Protein AF-A0A7C2IMV5-F1 (afdb_monomer_lite)

Radius of gyration: 22.06 Å; chains: 1; bounding box: 56×44×56 Å

Secondary structure (DSSP, 8-state):
--SGGG--S--------TTTTS-HHHHHHHHHHHHHHHHH--SHHHHHHHHHHHHHHHHHHT--HHHHHHHHHHSHHHHHHHHHHHHHH--S-EEEEETTEEEEHHHHHHHHHHHHHHHHHHHHHHHHHHHS-HHHHHHHHHHHHGGGGGGT--HHHHHHHHHHHHHHHHHHHHHHHHHHHHHHHTT----

Structure (mmCIF, N/CA/C/O backbone):
data_AF-A0A7C2IMV5-F1
#
_entry.id   AF-A0A7C2IMV5-F1
#
loop_
_atom_site.group_PDB
_atom_site.id
_atom_site.type_symbol
_atom_site.label_atom_id
_atom_site.label_alt_id
_atom_site.label_comp_id
_atom_site.label_asym_id
_atom_site.label_entity_id
_atom_site.label_seq_id
_atom_site.pdbx_PDB_ins_code
_atom_site.Cartn_x
_atom_site.Cartn_y
_atom_site.Cartn_z
_atom_site.occupancy
_atom_site.B_iso_or_equiv
_atom_site.auth_seq_id
_atom_site.auth_comp_id
_atom_site.auth_asym_id
_atom_site.auth_atom_id
_atom_site.pdbx_PDB_model_num
ATOM 1 N N . MET A 1 1 ? 24.012 -16.978 -9.183 1.00 42.34 1 MET A N 1
ATOM 2 C CA . MET A 1 1 ? 23.576 -16.385 -10.481 1.00 42.34 1 MET A CA 1
ATOM 3 C C . MET A 1 1 ? 22.081 -16.551 -10.871 1.00 42.34 1 MET A C 1
ATOM 5 O O . MET A 1 1 ? 21.744 -16.349 -12.030 1.00 42.34 1 MET A O 1
ATOM 9 N N . LYS A 1 2 ? 21.120 -16.818 -9.961 1.00 33.41 2 LYS A N 1
ATOM 10 C CA . LYS A 1 2 ? 19.677 -16.982 -10.320 1.00 33.41 2 LYS A CA 1
ATOM 11 C C . LYS A 1 2 ? 18.796 -15.726 -10.120 1.00 33.41 2 LYS A C 1
ATOM 13 O O . LYS A 1 2 ? 17.573 -15.824 -10.208 1.00 33.41 2 LYS A O 1
ATOM 18 N N . SER A 1 3 ? 19.397 -14.567 -9.820 1.00 37.12 3 SER A N 1
ATOM 19 C CA . SER A 1 3 ? 18.683 -13.399 -9.262 1.00 37.12 3 SER A CA 1
ATOM 20 C C . SER A 1 3 ? 18.549 -12.190 -10.205 1.00 37.12 3 SER A C 1
ATOM 22 O O . SER A 1 3 ? 17.543 -11.489 -10.154 1.00 37.12 3 SER A O 1
ATOM 24 N N . LEU A 1 4 ? 19.482 -11.956 -11.135 1.00 41.72 4 LEU A N 1
ATOM 25 C CA . LEU A 1 4 ? 19.487 -10.701 -11.912 1.00 41.72 4 LEU A CA 1
ATOM 26 C C . LEU A 1 4 ? 18.493 -10.671 -13.086 1.00 41.72 4 LEU A C 1
ATOM 28 O O . LEU A 1 4 ? 18.136 -9.596 -13.553 1.00 41.72 4 LEU A O 1
ATOM 32 N N . ASN A 1 5 ? 17.962 -11.827 -13.504 1.00 39.75 5 ASN A N 1
ATOM 33 C CA . ASN A 1 5 ? 16.886 -11.899 -14.504 1.00 39.75 5 ASN A CA 1
ATOM 34 C C . ASN A 1 5 ? 15.478 -11.723 -13.891 1.00 39.75 5 ASN A C 1
ATOM 36 O O . ASN A 1 5 ? 14.473 -11.886 -14.576 1.00 39.75 5 ASN A O 1
ATOM 40 N N . ARG A 1 6 ? 15.391 -11.428 -12.582 1.00 39.03 6 ARG A N 1
ATOM 41 C CA . ARG A 1 6 ? 14.138 -11.153 -11.855 1.00 39.03 6 ARG A CA 1
ATOM 42 C C . ARG A 1 6 ? 13.940 -9.678 -11.532 1.00 39.03 6 ARG A C 1
ATOM 44 O O . ARG A 1 6 ? 13.065 -9.352 -10.731 1.00 39.03 6 ARG A O 1
ATOM 51 N N . ILE A 1 7 ? 14.675 -8.775 -12.175 1.00 42.78 7 ILE A N 1
ATOM 52 C CA . ILE A 1 7 ? 14.272 -7.369 -12.199 1.00 42.78 7 ILE A CA 1
ATOM 53 C C . ILE A 1 7 ? 13.117 -7.243 -13.203 1.00 42.78 7 ILE A C 1
ATOM 55 O O . ILE A 1 7 ? 13.229 -6.645 -14.267 1.00 42.78 7 ILE A O 1
ATOM 59 N N . SER A 1 8 ? 11.982 -7.858 -12.861 1.00 42.75 8 SER A N 1
ATOM 60 C CA . SER A 1 8 ? 10.683 -7.524 -13.433 1.00 42.75 8 SER A CA 1
ATOM 61 C C . SER A 1 8 ? 10.309 -6.168 -12.841 1.00 42.75 8 SER A C 1
ATOM 63 O O . SER A 1 8 ? 9.514 -6.083 -11.906 1.00 42.75 8 SER A O 1
ATOM 65 N N . LEU A 1 9 ? 10.981 -5.113 -13.308 1.00 40.62 9 LEU A N 1
ATOM 66 C CA . LEU A 1 9 ? 10.608 -3.733 -13.026 1.00 40.62 9 LEU A CA 1
ATOM 67 C C . LEU A 1 9 ? 9.142 -3.570 -13.431 1.00 40.62 9 LEU A C 1
ATOM 69 O O . LEU A 1 9 ? 8.811 -3.618 -14.611 1.00 40.62 9 LEU A O 1
ATOM 73 N N . GLY A 1 10 ? 8.274 -3.449 -12.428 1.00 48.72 10 GLY A N 1
ATOM 74 C CA . GLY A 1 10 ? 6.828 -3.445 -12.605 1.00 48.72 10 GLY A CA 1
ATOM 75 C C . GLY A 1 10 ? 6.248 -4.854 -12.721 1.00 48.72 10 GLY A C 1
ATOM 76 O O . GLY A 1 10 ? 5.948 -5.321 -13.815 1.00 48.72 10 GLY A O 1
ATOM 77 N N . GLN A 1 11 ? 5.986 -5.512 -11.587 1.00 52.03 11 GLN A N 1
ATOM 78 C CA . GLN A 1 11 ? 4.989 -6.590 -11.540 1.00 52.03 11 GLN A CA 1
ATOM 79 C C . GLN A 1 11 ? 3.579 -5.987 -11.614 1.00 52.03 11 GLN A C 1
ATOM 81 O O . GLN A 1 11 ? 2.774 -6.115 -10.697 1.00 52.03 11 GLN A O 1
ATOM 86 N N . HIS A 1 12 ? 3.292 -5.293 -12.713 1.00 54.50 12 HIS A N 1
ATOM 87 C CA . HIS A 1 12 ? 1.918 -5.061 -13.111 1.00 54.50 12 HIS A CA 1
ATOM 88 C C . HIS A 1 12 ? 1.403 -6.396 -13.636 1.00 54.50 12 HIS A C 1
ATOM 90 O O . HIS A 1 12 ? 1.966 -6.931 -14.590 1.00 54.50 12 HIS A O 1
ATOM 96 N N . TYR A 1 13 ? 0.393 -6.965 -12.984 1.00 56.44 13 TYR A N 1
ATOM 97 C CA . TYR A 1 13 ? -0.229 -8.195 -13.460 1.00 56.44 13 TYR A CA 1
ATOM 98 C C . TYR A 1 13 ? -1.298 -7.780 -14.481 1.00 56.44 13 TYR A C 1
ATOM 100 O O . TYR A 1 13 ? -2.305 -7.197 -14.077 1.00 56.44 13 TYR A O 1
ATOM 108 N N . PRO A 1 14 ? -1.106 -8.002 -15.797 1.00 56.03 14 PRO A N 1
ATOM 109 C CA . PRO A 1 14 ? -2.036 -7.506 -16.803 1.00 56.03 14 PRO A CA 1
ATOM 110 C C . PRO A 1 14 ? -3.259 -8.429 -16.856 1.00 56.03 14 PRO A C 1
ATOM 112 O O . PRO A 1 14 ? -3.407 -9.259 -17.750 1.00 56.03 14 PRO A O 1
ATOM 115 N N . VAL A 1 15 ? -4.134 -8.320 -15.859 1.00 60.94 15 VAL A N 1
ATOM 116 C CA . VAL A 1 15 ? -5.430 -9.002 -15.829 1.00 60.94 15 VAL A CA 1
ATOM 117 C C . VAL A 1 15 ? -6.505 -7.982 -16.158 1.00 60.94 15 VAL A C 1
ATOM 119 O O . VAL A 1 15 ? -6.629 -6.944 -15.512 1.00 60.94 15 VAL A O 1
ATOM 122 N N . ALA A 1 16 ? -7.326 -8.286 -17.161 1.00 59.00 16 ALA A N 1
ATOM 123 C CA . ALA A 1 16 ? -8.485 -7.471 -17.489 1.00 59.00 16 ALA A CA 1
ATOM 124 C C . ALA A 1 16 ? -9.538 -7.595 -16.370 1.00 59.00 16 ALA A C 1
ATOM 126 O O . ALA A 1 16 ? -10.357 -8.517 -16.356 1.00 59.00 16 ALA A O 1
ATOM 127 N N . SER A 1 17 ? -9.517 -6.670 -15.409 1.00 69.94 17 SER A N 1
ATOM 128 C CA . SER A 1 17 ? -10.578 -6.510 -14.412 1.00 69.94 17 SER A CA 1
ATOM 129 C C . SER A 1 17 ? -11.068 -5.059 -14.349 1.00 69.94 17 SER A C 1
ATOM 131 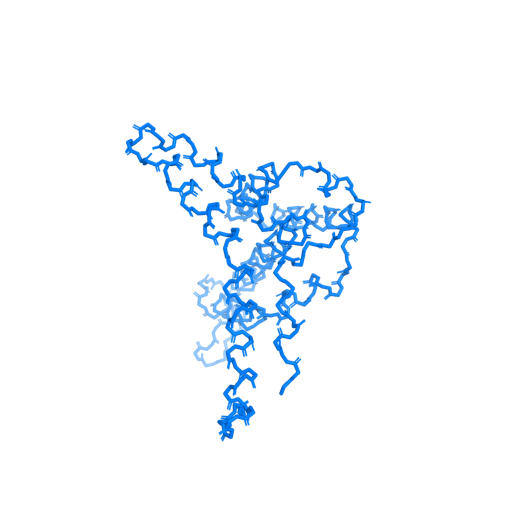O O . SER A 1 17 ? -10.326 -4.147 -14.730 1.00 69.94 17 SER A O 1
ATOM 133 N N . PRO A 1 18 ? -12.302 -4.810 -13.868 1.00 67.19 18 PRO A N 1
ATOM 134 C CA . PRO A 1 18 ? -12.834 -3.454 -13.720 1.00 67.19 18 PRO A CA 1
ATOM 135 C C . PRO A 1 18 ? -11.923 -2.570 -12.864 1.00 67.19 18 PRO A C 1
ATOM 137 O O . PRO A 1 18 ? -11.761 -1.387 -13.147 1.00 67.19 18 PRO A O 1
ATOM 140 N N . VAL A 1 19 ? -11.268 -3.174 -11.866 1.00 74.25 19 VAL A N 1
ATOM 141 C CA . VAL A 1 19 ? -10.316 -2.488 -10.993 1.00 74.25 19 VAL A CA 1
ATOM 142 C C . VAL A 1 19 ? -9.055 -2.101 -11.759 1.00 74.25 19 VAL A C 1
ATOM 144 O O . VAL A 1 19 ? -8.584 -0.985 -11.600 1.00 74.25 19 VAL A O 1
ATOM 147 N N . HIS A 1 20 ? -8.531 -2.946 -12.650 1.00 74.69 20 HIS A N 1
ATOM 148 C CA . HIS A 1 20 ? -7.346 -2.592 -13.443 1.00 74.69 20 HIS A CA 1
ATOM 149 C C . HIS A 1 20 ? -7.603 -1.414 -14.391 1.00 74.69 20 HIS A C 1
ATOM 151 O O . HIS A 1 20 ? -6.703 -0.601 -14.576 1.00 74.69 20 HIS A O 1
ATOM 157 N N . ARG A 1 21 ? -8.833 -1.262 -14.905 1.00 73.12 21 ARG A N 1
ATOM 158 C CA . ARG A 1 21 ? -9.223 -0.182 -15.835 1.00 73.12 21 ARG A CA 1
ATOM 159 C C . ARG A 1 21 ? -9.390 1.197 -15.186 1.00 73.12 21 ARG A C 1
ATOM 161 O O . ARG A 1 21 ? -9.505 2.179 -15.911 1.00 73.12 21 ARG A O 1
ATOM 168 N N . LEU A 1 22 ? -9.442 1.278 -13.856 1.00 78.50 22 LEU A N 1
ATOM 169 C CA . LEU A 1 22 ? -9.531 2.553 -13.140 1.00 78.50 22 LEU A CA 1
ATOM 170 C C . LEU A 1 22 ? -8.201 3.314 -13.188 1.00 78.50 22 LEU A C 1
ATOM 172 O O . LEU A 1 22 ? -7.133 2.713 -13.033 1.00 78.50 22 LEU A O 1
ATOM 176 N N . ASP A 1 23 ? -8.282 4.642 -13.302 1.00 85.56 23 ASP A N 1
ATOM 177 C CA . ASP A 1 23 ? -7.125 5.530 -13.198 1.00 85.56 23 ASP A CA 1
ATOM 178 C C . ASP A 1 23 ? -6.380 5.325 -11.873 1.00 85.56 23 ASP A C 1
ATOM 180 O O . ASP A 1 23 ? -6.977 5.292 -10.790 1.00 85.56 23 ASP A O 1
ATOM 184 N N . ALA A 1 24 ? -5.047 5.266 -11.941 1.00 86.19 24 ALA A N 1
ATOM 185 C CA . ALA A 1 24 ? -4.191 5.093 -10.766 1.00 86.19 24 ALA A CA 1
ATOM 186 C C . ALA A 1 24 ? -4.417 6.187 -9.702 1.00 86.19 24 ALA A C 1
ATOM 188 O O . ALA A 1 24 ? -4.336 5.911 -8.508 1.00 86.19 24 ALA A O 1
ATOM 189 N N . ARG A 1 25 ? -4.799 7.405 -10.113 1.00 89.50 25 ARG A N 1
ATOM 190 C CA . ARG A 1 25 ? -5.146 8.518 -9.208 1.00 89.50 25 ARG A CA 1
ATOM 191 C C . ARG A 1 25 ? -6.303 8.164 -8.280 1.00 89.50 25 ARG A C 1
ATOM 193 O O . ARG A 1 25 ? -6.201 8.356 -7.072 1.00 89.50 25 ARG A O 1
ATOM 200 N N . VAL A 1 26 ? -7.380 7.611 -8.842 1.00 89.88 26 VAL A N 1
ATOM 201 C CA . VAL A 1 26 ? -8.572 7.219 -8.079 1.00 89.88 26 VAL A CA 1
ATOM 202 C C . VAL A 1 26 ? -8.223 6.087 -7.121 1.00 89.88 26 VAL A C 1
ATOM 204 O O . VAL A 1 26 ? -8.622 6.134 -5.962 1.00 89.88 26 VAL A O 1
ATOM 207 N N . LYS A 1 27 ? -7.416 5.113 -7.561 1.00 90.81 27 LYS A N 1
ATOM 208 C CA . LYS A 1 27 ? -6.953 4.014 -6.701 1.00 90.81 27 LYS A CA 1
ATOM 209 C C . LYS A 1 27 ? -6.124 4.515 -5.518 1.00 90.81 27 LYS A C 1
ATOM 211 O O . LYS A 1 27 ? -6.363 4.066 -4.402 1.00 90.81 27 LYS A O 1
ATOM 216 N N . ILE A 1 28 ? -5.190 5.447 -5.741 1.00 91.75 28 ILE A N 1
ATOM 217 C CA . ILE A 1 28 ? -4.368 6.033 -4.668 1.00 91.75 28 ILE A CA 1
ATOM 218 C C . ILE A 1 28 ? -5.249 6.783 -3.670 1.00 91.75 28 ILE A C 1
ATOM 220 O O . ILE A 1 28 ? -5.145 6.534 -2.471 1.00 91.75 28 ILE A O 1
ATOM 224 N N . ILE A 1 29 ? -6.137 7.662 -4.151 1.00 93.19 29 ILE A N 1
ATOM 225 C CA . ILE A 1 29 ? -7.044 8.420 -3.278 1.00 93.19 29 ILE A CA 1
ATOM 226 C C . ILE A 1 29 ? -7.942 7.461 -2.490 1.00 93.19 29 ILE A C 1
ATOM 228 O O . ILE A 1 29 ? -8.067 7.609 -1.279 1.00 93.19 29 ILE A O 1
ATOM 232 N N . ALA A 1 30 ? -8.534 6.461 -3.147 1.00 92.19 30 ALA A N 1
ATOM 233 C CA . ALA A 1 30 ? -9.415 5.493 -2.501 1.00 92.19 30 ALA A CA 1
ATOM 234 C C . ALA A 1 30 ? -8.673 4.643 -1.461 1.00 92.19 30 ALA A C 1
ATOM 236 O O . ALA A 1 30 ? -9.183 4.445 -0.360 1.00 92.19 30 ALA A O 1
ATOM 237 N N . ALA A 1 31 ? -7.460 4.176 -1.772 1.00 92.50 31 ALA A N 1
ATOM 238 C CA . ALA A 1 31 ? -6.632 3.433 -0.828 1.00 92.50 31 ALA A CA 1
ATOM 239 C C . ALA A 1 31 ? -6.275 4.297 0.389 1.00 92.50 31 ALA A C 1
ATOM 241 O O . ALA A 1 31 ? -6.455 3.855 1.522 1.00 92.50 31 ALA A O 1
ATOM 242 N N . LEU A 1 32 ? -5.842 5.542 0.169 1.00 93.69 32 LEU A N 1
ATOM 243 C CA . LEU A 1 32 ? -5.510 6.473 1.247 1.00 93.69 32 LEU A CA 1
ATOM 244 C C . LEU A 1 32 ? -6.737 6.803 2.107 1.00 93.69 32 LEU A C 1
ATOM 246 O O . LEU A 1 32 ? -6.648 6.778 3.332 1.00 93.69 32 LEU A O 1
ATOM 250 N N . ALA A 1 33 ? -7.888 7.050 1.479 1.00 94.25 33 ALA A N 1
ATOM 251 C CA . ALA A 1 33 ? -9.147 7.312 2.168 1.00 94.25 33 ALA A CA 1
ATOM 252 C C . ALA A 1 33 ? -9.605 6.103 2.994 1.00 94.25 33 ALA A C 1
ATOM 254 O O . ALA A 1 33 ? -10.024 6.274 4.135 1.00 94.25 33 ALA A O 1
ATOM 255 N N . MET A 1 34 ? -9.479 4.881 2.466 1.00 93.38 34 MET A N 1
ATOM 256 C CA . MET A 1 34 ? -9.813 3.666 3.212 1.00 93.38 34 MET A CA 1
ATOM 257 C C . MET A 1 34 ? -8.875 3.423 4.387 1.00 93.38 34 MET A C 1
ATOM 259 O O . MET A 1 34 ? -9.344 3.045 5.458 1.00 93.38 34 MET A O 1
ATOM 263 N N . ILE A 1 35 ? -7.572 3.661 4.217 1.00 93.31 35 ILE A N 1
ATOM 264 C CA . ILE A 1 35 ? -6.610 3.585 5.320 1.00 93.31 35 ILE A CA 1
ATOM 265 C C . ILE A 1 35 ? -6.989 4.618 6.385 1.00 93.31 35 ILE A C 1
ATOM 267 O O . ILE A 1 35 ? -7.202 4.249 7.538 1.00 93.31 35 ILE A O 1
ATOM 271 N N . ALA A 1 36 ? -7.167 5.885 6.005 1.00 94.12 36 ALA A N 1
ATOM 272 C CA . ALA A 1 36 ? -7.568 6.942 6.929 1.00 94.12 36 ALA A CA 1
ATOM 273 C C . ALA A 1 36 ? -8.881 6.603 7.659 1.00 94.12 36 ALA A C 1
ATOM 275 O O . ALA A 1 36 ? -8.955 6.741 8.878 1.00 94.12 36 ALA A O 1
ATOM 276 N N . ALA A 1 37 ? -9.882 6.077 6.948 1.00 93.06 37 ALA A N 1
ATOM 277 C CA . ALA A 1 37 ? -11.147 5.643 7.532 1.00 93.06 37 ALA A CA 1
ATOM 278 C C . ALA A 1 37 ? -10.972 4.475 8.518 1.00 93.06 37 ALA A C 1
ATOM 280 O O . ALA A 1 37 ? -11.596 4.480 9.576 1.00 93.06 37 ALA A O 1
ATOM 281 N N . ALA A 1 38 ? -10.098 3.505 8.228 1.00 91.19 38 ALA A N 1
ATOM 282 C CA . ALA A 1 38 ? -9.812 2.391 9.137 1.00 91.19 38 ALA A CA 1
ATOM 283 C C . ALA A 1 38 ? -9.195 2.864 10.458 1.00 91.19 38 ALA A C 1
ATOM 285 O O . ALA A 1 38 ? -9.531 2.333 11.519 1.00 91.19 38 ALA A O 1
ATOM 286 N N . PHE A 1 39 ? -8.304 3.856 10.397 1.00 89.31 39 PHE A N 1
ATOM 287 C CA . PHE A 1 39 ? -7.675 4.440 11.582 1.00 89.31 39 PHE A CA 1
ATOM 288 C C . PHE A 1 39 ? -8.607 5.403 12.331 1.00 89.31 39 PHE A C 1
ATOM 290 O O . PHE A 1 39 ? -8.575 5.430 13.558 1.00 89.31 39 PHE A O 1
ATOM 297 N N . ALA A 1 40 ? -9.473 6.134 11.624 1.00 90.06 40 ALA A N 1
ATOM 298 C CA . ALA A 1 40 ? -10.462 7.030 12.227 1.00 90.06 40 ALA A CA 1
ATOM 299 C C . ALA A 1 40 ? -11.661 6.284 12.842 1.00 90.06 40 ALA A C 1
ATOM 301 O O . ALA A 1 40 ? -12.306 6.791 13.760 1.00 90.06 40 ALA A O 1
ATOM 302 N N . ALA A 1 41 ? -11.978 5.080 12.357 1.00 86.62 41 ALA A N 1
ATOM 303 C CA . ALA A 1 41 ? -13.078 4.279 12.874 1.00 86.62 41 ALA A CA 1
ATOM 304 C C . ALA A 1 41 ? -12.800 3.840 14.320 1.00 86.62 41 ALA A C 1
ATOM 306 O O . ALA A 1 41 ? -12.048 2.898 14.564 1.00 86.62 41 ALA A O 1
ATOM 307 N N . GLY A 1 42 ? -13.450 4.495 15.287 1.00 77.88 42 GLY A N 1
ATOM 308 C CA . GLY A 1 42 ? -13.348 4.143 16.710 1.00 77.88 42 GLY A CA 1
ATOM 309 C C . GLY A 1 42 ? -14.087 2.855 17.096 1.00 77.88 42 GLY A C 1
ATOM 310 O O . GLY A 1 42 ? -13.823 2.289 18.150 1.00 77.88 42 GLY A O 1
ATOM 311 N N . ARG A 1 43 ? -15.005 2.366 16.250 1.00 85.31 43 ARG A N 1
ATOM 312 C CA . ARG A 1 43 ? -15.782 1.140 16.493 1.00 85.31 43 ARG A CA 1
ATOM 313 C C . ARG A 1 43 ? -15.225 -0.046 15.714 1.00 85.31 43 ARG A C 1
ATOM 315 O O . ARG A 1 43 ? -15.011 0.058 14.507 1.00 85.31 43 ARG A O 1
ATOM 322 N N . ALA A 1 44 ? -15.145 -1.200 16.380 1.00 85.50 44 ALA A N 1
ATOM 323 C CA . ALA A 1 44 ? -14.727 -2.467 15.778 1.00 85.50 44 ALA A CA 1
ATOM 324 C C . ALA A 1 44 ? -15.526 -2.828 14.515 1.00 85.50 44 ALA A C 1
ATOM 326 O O . ALA A 1 44 ? -14.948 -3.196 13.495 1.00 85.50 44 ALA A O 1
ATOM 327 N N . ALA A 1 45 ? -16.847 -2.627 14.551 1.00 89.00 45 ALA A N 1
ATOM 328 C CA . ALA A 1 45 ? -17.726 -2.886 13.413 1.00 89.00 45 ALA A CA 1
ATOM 329 C C . ALA A 1 45 ? -17.333 -2.086 12.157 1.00 89.00 45 ALA A C 1
ATOM 331 O O . ALA A 1 45 ? -17.369 -2.624 11.055 1.00 89.00 45 ALA A O 1
ATOM 332 N N . GLY A 1 46 ? -16.905 -0.826 12.313 1.00 89.69 46 GLY A N 1
ATOM 333 C CA . GLY A 1 46 ? -16.497 0.012 11.182 1.00 89.69 46 GLY A CA 1
ATOM 334 C C . GLY A 1 46 ? -15.251 -0.527 10.481 1.00 89.69 46 GLY A C 1
ATOM 335 O O . GLY A 1 46 ? -15.207 -0.587 9.255 1.00 89.69 46 GLY A O 1
ATOM 336 N N . VAL A 1 47 ? -14.269 -0.996 11.256 1.00 89.00 47 VAL A N 1
ATOM 337 C CA . VAL A 1 47 ? -13.042 -1.599 10.713 1.00 89.00 47 VAL A CA 1
ATOM 338 C C . VAL A 1 47 ? -13.355 -2.907 9.983 1.00 89.00 47 VAL A C 1
ATOM 340 O O . VAL A 1 47 ? -12.844 -3.130 8.889 1.00 89.00 47 VAL A O 1
ATOM 343 N N . VAL A 1 48 ? -14.231 -3.748 10.541 1.00 89.94 48 VAL A N 1
ATOM 344 C CA . VAL A 1 48 ? -14.635 -5.013 9.903 1.00 89.94 48 VAL A CA 1
ATOM 345 C C . VAL A 1 48 ? -15.364 -4.765 8.580 1.00 89.94 48 VAL A C 1
ATOM 347 O O . VAL A 1 48 ? -15.058 -5.425 7.590 1.00 89.94 48 VAL A O 1
ATOM 350 N N . ILE A 1 49 ? -16.273 -3.786 8.522 1.00 92.19 49 ILE A N 1
ATOM 351 C CA . ILE A 1 49 ? -16.976 -3.420 7.280 1.00 92.19 49 ILE A CA 1
ATOM 352 C C . ILE A 1 49 ? -15.981 -2.953 6.208 1.00 92.19 49 ILE A C 1
ATOM 354 O O . ILE A 1 49 ? -16.055 -3.407 5.066 1.00 92.19 49 ILE A O 1
ATOM 358 N N . LEU A 1 50 ? -15.023 -2.093 6.570 1.00 92.00 50 LEU A N 1
ATOM 359 C CA . LEU A 1 50 ? -13.979 -1.634 5.646 1.00 92.00 50 LEU A CA 1
ATOM 360 C C . LEU A 1 50 ? -13.094 -2.786 5.159 1.00 92.00 50 LEU A C 1
ATOM 362 O O . LEU A 1 50 ? -12.752 -2.845 3.978 1.00 92.00 50 LEU A O 1
ATOM 366 N N . PHE A 1 51 ? -12.766 -3.727 6.042 1.00 90.56 51 PHE A N 1
ATOM 367 C CA . PHE A 1 51 ? -11.978 -4.900 5.685 1.00 90.56 51 PHE A CA 1
ATOM 368 C C . PHE A 1 51 ? -12.717 -5.813 4.696 1.00 90.56 51 PHE A C 1
ATOM 370 O O . PHE A 1 51 ? -12.139 -6.245 3.699 1.00 90.56 51 PHE A O 1
ATOM 377 N N . LEU A 1 52 ? -14.011 -6.061 4.922 1.00 91.75 52 LEU A N 1
ATOM 378 C CA . LEU A 1 52 ? -14.853 -6.821 3.992 1.00 91.75 52 LEU A CA 1
ATOM 379 C C . LEU A 1 52 ? -14.978 -6.117 2.639 1.00 91.75 52 LEU A C 1
ATOM 381 O O . LEU A 1 52 ? -14.901 -6.768 1.596 1.00 91.75 52 LEU A O 1
ATOM 385 N N . PHE A 1 53 ? -15.110 -4.791 2.642 1.00 91.62 53 PHE A N 1
ATOM 386 C CA . PHE A 1 53 ? -15.120 -4.004 1.415 1.00 91.62 53 PHE A CA 1
ATOM 387 C C . PHE A 1 53 ? -13.788 -4.120 0.656 1.00 91.62 53 PHE A C 1
ATOM 389 O O . PHE A 1 53 ? -13.793 -4.362 -0.550 1.00 91.62 53 PHE A O 1
ATOM 396 N N . ALA A 1 54 ? -12.645 -4.047 1.346 1.00 89.62 54 ALA A N 1
ATOM 397 C CA . ALA A 1 54 ? -11.336 -4.268 0.730 1.00 89.62 54 ALA A CA 1
ATOM 398 C C . ALA A 1 54 ? -11.225 -5.672 0.108 1.00 89.62 54 ALA A C 1
ATOM 400 O O . ALA A 1 54 ? -10.745 -5.813 -1.017 1.00 89.62 54 ALA A O 1
ATOM 401 N N . LEU A 1 55 ? -11.730 -6.705 0.791 1.00 89.31 55 LEU A N 1
ATOM 402 C CA . LEU A 1 55 ? -11.751 -8.072 0.268 1.00 89.31 55 LEU A CA 1
ATOM 403 C C . LEU A 1 55 ? -12.639 -8.204 -0.980 1.00 89.31 55 LEU A C 1
ATOM 405 O O . LEU A 1 55 ? -12.245 -8.858 -1.948 1.00 89.31 55 LEU A O 1
ATOM 409 N N . ALA A 1 56 ? -13.794 -7.532 -1.002 1.00 89.19 56 ALA A N 1
ATOM 410 C CA . ALA A 1 56 ? -14.653 -7.469 -2.182 1.00 89.19 56 ALA A CA 1
ATOM 411 C C . ALA A 1 56 ? -13.932 -6.804 -3.367 1.00 89.19 56 ALA A C 1
ATOM 413 O O . ALA A 1 56 ? -13.978 -7.322 -4.482 1.00 89.19 56 ALA A O 1
ATOM 414 N N . VAL A 1 57 ? -13.195 -5.711 -3.135 1.00 87.44 57 VAL A N 1
ATOM 415 C CA . VAL A 1 57 ? -12.391 -5.051 -4.180 1.00 87.44 57 VAL A CA 1
ATOM 416 C C . VAL A 1 57 ? -11.309 -5.985 -4.729 1.00 87.44 57 VAL A C 1
ATOM 418 O O . VAL A 1 57 ? -11.121 -6.036 -5.941 1.00 87.44 57 VAL A O 1
ATOM 421 N N . ILE A 1 58 ? -10.633 -6.764 -3.880 1.00 86.25 58 ILE A N 1
ATOM 422 C CA . ILE A 1 58 ? -9.634 -7.761 -4.313 1.00 86.25 58 ILE A CA 1
ATOM 423 C C . ILE A 1 58 ? -10.279 -8.845 -5.178 1.00 86.25 58 ILE A C 1
ATOM 425 O O . ILE A 1 58 ? -9.725 -9.222 -6.215 1.00 86.25 58 ILE A O 1
ATOM 429 N N . TYR A 1 59 ? -11.461 -9.318 -4.779 1.00 85.12 59 TYR A N 1
ATOM 430 C CA . TYR A 1 59 ? -12.221 -10.300 -5.545 1.00 85.12 59 TYR A CA 1
ATOM 431 C C . TYR A 1 59 ? -12.620 -9.745 -6.921 1.00 85.12 59 TYR A C 1
ATOM 433 O O . TYR A 1 59 ? -12.361 -10.380 -7.944 1.00 85.12 59 TYR A O 1
ATOM 441 N N . LEU A 1 60 ? -13.144 -8.514 -6.973 1.00 84.94 60 LEU A N 1
ATOM 442 C CA . LEU A 1 60 ? -13.444 -7.809 -8.226 1.00 84.94 60 LEU A CA 1
ATOM 443 C C . LEU A 1 60 ? -12.183 -7.552 -9.063 1.00 84.94 60 LEU A C 1
ATOM 445 O O . LEU A 1 60 ? -12.244 -7.561 -10.295 1.00 84.94 60 LEU A O 1
ATOM 449 N N . ALA A 1 61 ? -11.038 -7.340 -8.413 1.00 82.19 61 ALA A N 1
ATOM 450 C CA . ALA A 1 61 ? -9.761 -7.153 -9.080 1.00 82.19 61 ALA A CA 1
ATOM 451 C C . ALA A 1 61 ? -9.244 -8.441 -9.742 1.00 82.19 61 ALA A C 1
ATOM 453 O O . ALA A 1 61 ? -8.374 -8.335 -10.606 1.00 82.19 61 ALA A O 1
ATOM 454 N N . LYS A 1 62 ? -9.810 -9.611 -9.400 1.00 81.81 62 LYS A N 1
ATOM 455 C CA . LYS A 1 62 ? -9.380 -10.949 -9.843 1.00 81.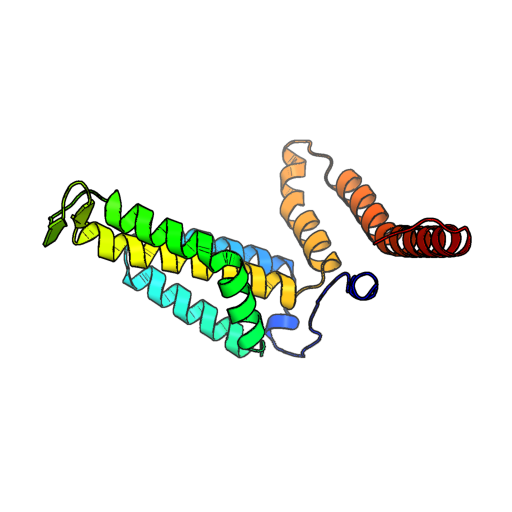81 62 LYS A CA 1
ATOM 456 C C . LYS A 1 62 ? -7.908 -11.230 -9.524 1.00 81.81 62 LYS A C 1
ATOM 458 O O . LYS A 1 62 ? -7.196 -11.841 -10.318 1.00 81.81 62 LYS A O 1
ATOM 463 N N . LEU A 1 63 ? -7.448 -10.760 -8.365 1.00 79.38 63 LEU A N 1
ATOM 464 C CA . LEU A 1 63 ? -6.077 -10.993 -7.921 1.00 79.38 63 LEU A CA 1
ATOM 465 C C . LEU A 1 63 ? -5.921 -12.411 -7.355 1.00 79.38 63 LEU A C 1
ATOM 467 O O . LEU A 1 63 ? -6.798 -12.878 -6.623 1.00 79.38 63 LEU A O 1
ATOM 471 N N . PRO A 1 64 ? -4.804 -13.099 -7.643 1.00 80.56 64 PRO A N 1
ATOM 472 C CA . PRO A 1 64 ? -4.545 -14.414 -7.080 1.00 80.56 64 PRO A CA 1
ATOM 473 C C . PRO A 1 64 ? -4.359 -14.303 -5.555 1.00 80.56 64 PRO A C 1
ATOM 475 O O . PRO A 1 64 ? -3.467 -13.580 -5.095 1.00 80.56 64 PRO A O 1
ATOM 478 N N . PRO A 1 65 ? -5.141 -15.042 -4.746 1.00 79.31 65 PRO A N 1
ATOM 479 C CA . PRO A 1 65 ? -5.126 -14.899 -3.290 1.00 79.31 65 PRO A CA 1
ATOM 480 C C . PRO A 1 65 ? -3.757 -15.228 -2.688 1.00 79.31 65 PRO A C 1
ATOM 482 O O . PRO A 1 65 ? -3.346 -14.594 -1.723 1.00 79.31 65 PRO A O 1
ATOM 485 N N . LEU A 1 66 ? -2.997 -16.146 -3.297 1.00 82.31 66 LEU A N 1
ATOM 486 C CA . LEU A 1 66 ? -1.640 -16.475 -2.851 1.00 82.31 66 LEU A CA 1
ATOM 487 C C . LEU A 1 66 ? -0.689 -15.270 -2.875 1.00 82.31 66 LEU A C 1
ATOM 489 O O . LEU A 1 66 ? 0.175 -15.169 -2.009 1.00 82.31 66 LEU A O 1
ATOM 493 N N . GLN A 1 67 ? -0.839 -14.354 -3.835 1.00 79.50 67 GLN A N 1
ATOM 494 C CA . GLN A 1 67 ? 0.023 -13.170 -3.912 1.00 79.50 67 GLN A CA 1
ATOM 495 C C . GLN A 1 67 ? -0.355 -12.148 -2.831 1.00 79.50 67 GLN A C 1
ATOM 497 O O . GLN A 1 67 ? 0.529 -11.607 -2.169 1.00 79.50 67 GLN A O 1
ATOM 502 N N . VAL A 1 68 ? -1.652 -11.976 -2.557 1.00 84.19 68 VAL A N 1
ATOM 503 C CA . VAL A 1 68 ? -2.128 -11.142 -1.439 1.00 84.19 68 VAL A CA 1
ATOM 504 C C . VAL A 1 68 ? -1.663 -11.713 -0.093 1.00 84.19 68 VAL A C 1
ATOM 506 O O . VAL A 1 68 ? -1.144 -10.984 0.752 1.00 84.19 68 VAL A O 1
ATOM 509 N N . LEU A 1 69 ? -1.762 -13.033 0.098 1.00 85.19 69 LEU A N 1
ATOM 510 C CA . LEU A 1 69 ? -1.247 -13.700 1.298 1.00 85.19 69 LEU A CA 1
ATOM 511 C C . LEU A 1 69 ? 0.279 -13.607 1.400 1.00 85.19 69 LEU A C 1
ATOM 513 O O . LEU A 1 69 ? 0.805 -13.507 2.506 1.00 85.19 69 LEU A O 1
ATOM 517 N N . SER A 1 70 ? 1.001 -13.597 0.277 1.00 84.75 70 SER A N 1
ATOM 518 C CA . SER A 1 70 ? 2.450 -13.386 0.273 1.00 84.75 70 SER A CA 1
ATOM 519 C C . SER A 1 70 ? 2.829 -12.002 0.803 1.00 84.75 70 SER A C 1
ATOM 521 O O . SER A 1 70 ? 3.848 -11.881 1.481 1.00 84.75 70 SER A O 1
ATOM 523 N N . ALA A 1 71 ? 2.022 -10.969 0.541 1.00 85.62 71 ALA A N 1
ATOM 524 C CA . ALA A 1 71 ? 2.258 -9.634 1.090 1.00 85.62 71 ALA A CA 1
ATOM 525 C C . ALA A 1 71 ? 2.114 -9.627 2.619 1.00 85.62 71 ALA A C 1
ATOM 527 O O . ALA A 1 71 ? 3.004 -9.147 3.319 1.00 85.62 71 ALA A O 1
ATOM 528 N N . LEU A 1 72 ? 1.060 -10.255 3.150 1.00 88.88 72 LEU A N 1
ATOM 529 C CA . LEU A 1 72 ? 0.897 -10.439 4.599 1.00 88.88 72 LEU A CA 1
ATOM 530 C C . LEU A 1 72 ? 2.031 -11.282 5.193 1.00 88.88 72 LEU A C 1
ATOM 532 O O . LEU A 1 72 ? 2.580 -10.935 6.237 1.00 88.88 72 LEU A O 1
ATOM 536 N N . ARG A 1 73 ? 2.439 -12.350 4.497 1.00 90.06 73 ARG A N 1
ATOM 537 C CA . ARG A 1 73 ? 3.580 -13.187 4.883 1.00 90.06 73 ARG A CA 1
ATOM 538 C C . ARG A 1 73 ? 4.893 -12.413 4.871 1.00 90.06 73 ARG A C 1
ATOM 540 O O . ARG A 1 73 ? 5.766 -12.765 5.640 1.00 90.06 73 ARG A O 1
ATOM 547 N N . SER A 1 74 ? 5.072 -11.381 4.050 1.00 86.75 74 SER A N 1
ATOM 548 C CA . SER A 1 74 ? 6.292 -10.561 4.095 1.00 86.75 74 SER A CA 1
ATOM 549 C C . SER A 1 74 ? 6.348 -9.667 5.338 1.00 86.75 74 SER A C 1
ATOM 551 O O . SER A 1 74 ? 7.434 -9.294 5.769 1.00 86.75 74 SER A O 1
ATOM 553 N N . VAL A 1 75 ? 5.191 -9.327 5.914 1.00 92.75 75 VAL A N 1
ATOM 554 C CA . VAL A 1 75 ? 5.043 -8.347 7.005 1.00 92.75 75 VAL A CA 1
ATOM 555 C C . VAL A 1 75 ? 4.566 -9.019 8.309 1.00 92.75 75 VAL A C 1
ATOM 557 O O . VAL A 1 75 ? 4.220 -8.354 9.281 1.00 92.75 75 VAL A O 1
ATOM 560 N N . TRP A 1 76 ? 4.583 -10.355 8.371 1.00 93.38 76 TRP A N 1
ATOM 561 C CA . TRP A 1 76 ? 4.043 -11.131 9.494 1.00 93.38 76 TRP A CA 1
ATOM 562 C C . TRP A 1 76 ? 4.693 -10.804 10.843 1.00 93.38 76 TRP A C 1
ATOM 564 O O . TRP A 1 76 ? 3.995 -10.757 11.850 1.00 93.38 76 TRP A O 1
ATOM 574 N N . ILE A 1 77 ? 6.002 -10.522 10.860 1.00 94.44 77 ILE A N 1
ATOM 575 C CA . ILE A 1 77 ? 6.732 -10.131 12.076 1.00 94.44 77 ILE A CA 1
ATOM 576 C C . ILE A 1 77 ? 6.163 -8.822 12.626 1.00 94.44 77 ILE A C 1
ATOM 578 O O . ILE A 1 77 ? 5.925 -8.706 13.823 1.00 94.44 77 ILE A O 1
ATOM 582 N N . LEU A 1 78 ? 5.891 -7.849 11.754 1.00 93.94 78 LEU A N 1
ATOM 583 C CA . LEU A 1 78 ? 5.330 -6.564 12.158 1.00 93.94 78 LEU A CA 1
ATOM 584 C C . LEU A 1 78 ? 3.892 -6.716 12.678 1.00 93.94 78 LEU A C 1
ATOM 586 O O . LEU A 1 78 ? 3.544 -6.111 13.692 1.00 93.94 78 LEU A O 1
ATOM 590 N N . LEU A 1 79 ? 3.073 -7.548 12.022 1.00 94.00 79 LEU A N 1
ATOM 591 C CA . LEU A 1 79 ? 1.720 -7.874 12.492 1.00 94.00 79 LEU A CA 1
ATOM 592 C C . LEU A 1 79 ? 1.758 -8.537 13.873 1.00 94.00 79 LEU A C 1
ATOM 594 O O . LEU A 1 79 ? 1.004 -8.149 14.761 1.00 94.00 79 LEU A O 1
ATOM 598 N N . LEU A 1 80 ? 2.675 -9.487 14.066 1.00 93.81 80 LEU A N 1
ATOM 599 C CA . LEU A 1 80 ? 2.856 -10.193 15.329 1.00 93.81 80 LEU A CA 1
ATOM 600 C C . LEU A 1 80 ? 3.303 -9.237 16.442 1.00 93.81 80 LEU A C 1
ATOM 602 O O . LEU A 1 80 ? 2.699 -9.222 17.509 1.00 93.81 80 LEU A O 1
ATOM 606 N N . ILE A 1 81 ? 4.309 -8.396 16.184 1.00 93.75 81 ILE A N 1
ATOM 607 C CA . ILE A 1 81 ? 4.784 -7.402 17.155 1.00 93.75 81 ILE A CA 1
ATOM 608 C C . ILE A 1 81 ? 3.662 -6.429 17.519 1.00 93.75 81 ILE A C 1
ATOM 610 O O . ILE A 1 81 ? 3.491 -6.131 18.694 1.00 93.75 81 ILE A O 1
ATOM 614 N N . THR A 1 82 ? 2.865 -5.977 16.549 1.00 92.31 82 THR A N 1
ATOM 615 C CA . THR A 1 82 ? 1.732 -5.072 16.809 1.00 92.31 82 THR A CA 1
ATOM 616 C C . THR A 1 82 ? 0.676 -5.746 17.687 1.00 92.31 82 THR A C 1
ATOM 618 O O . THR A 1 82 ? 0.214 -5.147 18.659 1.00 92.31 82 THR A O 1
ATOM 621 N N . ALA A 1 83 ? 0.334 -7.005 17.395 1.00 91.62 83 ALA A N 1
ATOM 622 C CA . ALA A 1 83 ? -0.615 -7.778 18.189 1.00 91.62 83 ALA A CA 1
ATOM 623 C C . ALA A 1 83 ? -0.123 -7.975 19.631 1.00 91.62 83 ALA A C 1
ATOM 625 O O . ALA A 1 83 ? -0.866 -7.691 20.570 1.00 91.62 83 ALA A O 1
ATOM 626 N N . LEU A 1 84 ? 1.131 -8.413 19.816 1.00 90.38 84 LEU A N 1
ATOM 627 C CA . LEU A 1 84 ? 1.705 -8.617 21.150 1.00 90.38 84 LEU A CA 1
ATOM 628 C C . LEU A 1 84 ? 1.876 -7.302 21.906 1.00 90.38 84 LEU A C 1
ATOM 630 O O . LEU A 1 84 ? 1.559 -7.246 23.091 1.00 90.38 84 LEU A O 1
ATOM 634 N N . ALA A 1 85 ? 2.349 -6.246 21.245 1.00 89.25 85 ALA A N 1
ATOM 635 C CA . ALA A 1 85 ? 2.523 -4.947 21.880 1.00 89.25 85 ALA A CA 1
ATOM 63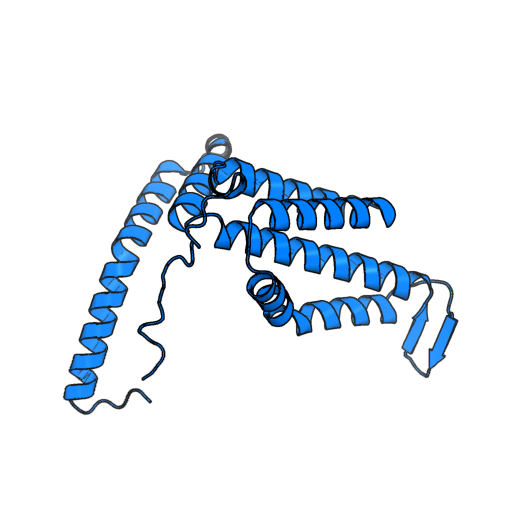6 C C . ALA A 1 85 ? 1.184 -4.445 22.426 1.00 89.25 85 ALA A C 1
ATOM 638 O O . ALA A 1 85 ? 1.082 -4.051 23.584 1.00 89.25 85 ALA A O 1
ATOM 639 N N . GLN A 1 86 ? 0.123 -4.542 21.633 1.00 89.31 86 GLN A N 1
ATOM 640 C CA . GLN A 1 86 ? -1.181 -4.099 22.088 1.00 89.31 86 GLN A CA 1
ATOM 641 C C . GLN A 1 86 ? -1.772 -5.021 23.164 1.00 89.31 86 GLN A C 1
ATOM 643 O O . GLN A 1 86 ? -2.428 -4.525 24.077 1.00 89.31 86 GLN A O 1
ATOM 648 N N . LEU A 1 87 ? -1.513 -6.329 23.103 1.00 86.50 87 LEU A N 1
ATOM 649 C CA . LEU A 1 87 ? -1.960 -7.281 24.120 1.00 86.50 87 LEU A CA 1
ATOM 650 C C . LEU A 1 87 ? -1.312 -7.015 25.489 1.00 86.50 87 LEU A C 1
ATOM 652 O O . LEU A 1 87 ? -1.990 -7.136 26.504 1.00 86.50 87 LEU A O 1
ATOM 656 N N . LEU A 1 88 ? -0.025 -6.647 25.505 1.00 82.81 88 LEU A N 1
ATOM 657 C CA . LEU A 1 88 ? 0.781 -6.487 26.722 1.00 82.81 88 LEU A CA 1
ATOM 658 C C . LEU A 1 88 ? 0.768 -5.066 27.296 1.00 82.81 88 LEU A C 1
ATOM 660 O O . LEU A 1 88 ? 0.848 -4.900 28.510 1.00 82.81 88 LEU A O 1
ATOM 664 N N . PHE A 1 89 ? 0.688 -4.042 26.442 1.00 80.69 89 PHE A N 1
ATOM 665 C CA . PHE A 1 89 ? 0.810 -2.637 26.848 1.00 80.69 89 PHE A CA 1
ATOM 666 C C . PHE A 1 89 ? -0.528 -1.879 26.860 1.00 80.69 89 PHE A C 1
ATOM 668 O O . PHE A 1 89 ? -0.543 -0.680 27.135 1.00 80.69 89 PHE A O 1
ATOM 675 N N . SER A 1 90 ? -1.665 -2.539 26.588 1.00 79.56 90 SER A N 1
ATOM 676 C CA . SER A 1 90 ? -2.978 -1.882 26.690 1.00 79.56 90 SER A CA 1
ATOM 677 C C . SER A 1 90 ? -3.501 -1.850 28.126 1.00 79.56 90 SER A C 1
ATOM 679 O O . SER A 1 90 ? -3.760 -2.915 28.699 1.00 79.56 90 SER A O 1
ATOM 681 N N . PRO A 1 91 ? -3.786 -0.661 28.684 1.00 71.69 91 PRO A N 1
ATOM 682 C CA . PRO A 1 91 ? -4.445 -0.551 29.977 1.00 71.69 91 PRO A CA 1
ATOM 683 C C . PRO A 1 91 ? -5.905 -1.026 29.892 1.00 71.69 91 PRO A C 1
ATOM 685 O O . PRO A 1 91 ? -6.619 -0.747 28.923 1.00 71.69 91 PRO A O 1
ATOM 688 N N . GLY A 1 92 ? -6.377 -1.739 30.916 1.00 71.38 92 GLY A N 1
ATOM 689 C CA . GLY A 1 92 ? -7.786 -2.111 31.053 1.00 71.38 92 GLY A CA 1
ATOM 690 C C . GLY A 1 92 ? -8.042 -3.203 32.081 1.00 71.38 92 GLY A C 1
ATOM 691 O O . GLY A 1 92 ? -7.185 -3.510 32.905 1.00 71.38 92 GLY A O 1
ATOM 692 N N . ARG A 1 93 ? -9.252 -3.779 32.045 1.00 72.00 93 ARG A N 1
ATOM 693 C CA . ARG A 1 93 ? -9.649 -4.845 32.971 1.00 72.00 93 ARG A CA 1
ATOM 694 C C . ARG A 1 93 ? -8.851 -6.111 32.671 1.00 72.00 93 ARG A C 1
ATOM 696 O O . ARG A 1 93 ? -8.886 -6.630 31.556 1.00 72.00 93 ARG A O 1
ATOM 703 N N . GLU A 1 94 ? -8.152 -6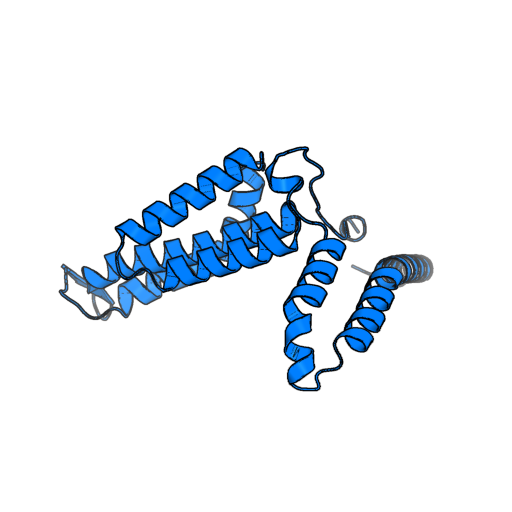.581 33.686 1.00 74.50 94 GLU A N 1
ATOM 704 C CA . GLU A 1 94 ? -7.254 -7.726 33.631 1.00 74.50 94 GLU A CA 1
ATOM 705 C C . GLU A 1 94 ? -8.072 -9.014 33.625 1.00 74.50 94 GLU A C 1
ATOM 707 O O . GLU A 1 94 ? -8.900 -9.224 34.511 1.00 74.50 94 GLU A O 1
ATOM 712 N N . LEU A 1 95 ? -7.871 -9.860 32.614 1.00 68.56 95 LEU A N 1
ATOM 713 C CA . LEU A 1 95 ? -8.437 -11.211 32.608 1.00 68.56 95 LEU A CA 1
ATOM 714 C C . LEU A 1 95 ? -7.452 -12.221 33.176 1.00 68.56 95 LEU A C 1
ATOM 716 O O . LEU A 1 95 ? -7.855 -13.164 33.851 1.00 68.56 95 LEU A O 1
ATOM 720 N N . TRP A 1 96 ? -6.166 -12.041 32.879 1.00 64.62 96 TRP A N 1
ATOM 721 C CA . TRP A 1 96 ? -5.144 -13.001 33.254 1.00 64.62 96 TRP A CA 1
ATOM 722 C C . TRP A 1 96 ? -3.809 -12.297 33.484 1.00 64.62 96 TRP A C 1
ATOM 724 O O . TRP A 1 96 ? -3.397 -11.444 32.697 1.00 64.62 96 TRP A O 1
ATOM 734 N N . ARG A 1 97 ? -3.137 -12.650 34.578 1.00 66.88 97 ARG A N 1
ATOM 735 C CA . ARG A 1 97 ? -1.797 -12.172 34.922 1.00 66.88 97 ARG A CA 1
ATOM 736 C C . ARG A 1 97 ? -0.860 -13.366 35.014 1.00 66.88 97 ARG A C 1
ATOM 738 O O . ARG A 1 97 ? -1.137 -14.306 35.758 1.00 66.88 97 ARG A O 1
ATOM 745 N N . TRP A 1 98 ? 0.260 -13.303 34.305 1.00 60.66 98 TRP A N 1
ATOM 746 C CA . TRP A 1 98 ? 1.362 -14.246 34.464 1.00 60.66 98 TRP A CA 1
ATOM 747 C C . TRP A 1 98 ? 2.678 -13.461 34.536 1.00 60.66 98 TRP A C 1
ATOM 749 O O . TRP A 1 98 ? 3.235 -13.037 33.524 1.00 60.66 98 TRP A O 1
ATOM 759 N N . GLY A 1 99 ? 3.149 -13.193 35.759 1.00 72.56 99 GLY A N 1
ATOM 760 C CA . GLY A 1 99 ? 4.325 -12.347 35.996 1.00 72.56 99 GLY A CA 1
ATOM 761 C C . GLY A 1 99 ? 4.103 -10.886 35.550 1.00 72.56 99 GLY A C 1
ATOM 762 O O . GLY A 1 99 ? 3.050 -10.329 35.858 1.00 72.56 99 GLY A O 1
ATOM 763 N N . PRO A 1 100 ? 5.055 -10.243 34.840 1.00 68.56 100 PRO A N 1
ATOM 764 C CA . PRO A 1 100 ? 4.884 -8.884 34.313 1.00 68.56 100 PRO A CA 1
ATOM 765 C C . PRO A 1 100 ? 3.953 -8.812 33.088 1.00 68.56 100 PRO A C 1
ATOM 767 O O . PRO A 1 100 ? 3.652 -7.715 32.622 1.00 68.56 100 PRO A O 1
ATOM 770 N N . LEU A 1 101 ? 3.498 -9.953 32.552 1.00 67.06 101 LEU A N 1
ATOM 771 C CA . LEU A 1 101 ? 2.547 -9.994 31.445 1.00 67.06 101 LEU A CA 1
ATOM 772 C C . LEU A 1 101 ? 1.119 -9.968 31.998 1.00 67.06 101 LEU A C 1
ATOM 774 O O . LEU A 1 101 ? 0.651 -10.926 32.621 1.00 67.06 101 LEU A O 1
ATOM 778 N N . VAL A 1 102 ? 0.417 -8.869 31.732 1.00 71.25 102 VAL A N 1
ATOM 779 C CA . VAL A 1 102 ? -1.004 -8.706 32.040 1.00 71.25 102 VAL A CA 1
ATOM 780 C C . VAL A 1 102 ? -1.779 -8.727 30.731 1.00 71.25 102 VAL A C 1
ATOM 782 O O . VAL A 1 102 ? -1.577 -7.872 29.875 1.00 71.25 102 VAL A O 1
ATOM 785 N N . ILE A 1 103 ? -2.675 -9.697 30.577 1.00 74.88 103 ILE A N 1
ATOM 786 C CA . ILE A 1 103 ? -3.595 -9.755 29.444 1.00 74.88 103 ILE A CA 1
ATOM 787 C C . ILE A 1 103 ? -4.895 -9.069 29.864 1.00 74.88 103 ILE A C 1
ATOM 789 O O . ILE A 1 103 ? -5.604 -9.522 30.771 1.00 74.88 103 ILE A O 1
ATOM 793 N N . THR A 1 104 ? -5.203 -7.959 29.199 1.00 83.06 104 THR A N 1
ATOM 794 C CA . THR A 1 104 ? -6.412 -7.160 29.431 1.00 83.06 104 THR A CA 1
ATOM 795 C C . THR A 1 104 ? -7.454 -7.411 28.340 1.00 83.06 104 THR A C 1
ATOM 797 O O . THR A 1 104 ? -7.109 -7.739 27.203 1.00 83.06 104 THR A O 1
ATOM 800 N N . ASN A 1 105 ? -8.744 -7.236 28.659 1.00 81.94 105 ASN A N 1
ATOM 801 C CA . ASN A 1 105 ? -9.814 -7.389 27.656 1.00 81.94 105 ASN A CA 1
ATOM 802 C C . ASN A 1 105 ? -9.632 -6.383 26.513 1.00 81.94 105 ASN A C 1
ATOM 804 O O . ASN A 1 105 ? -9.709 -6.707 25.332 1.00 81.94 105 ASN A O 1
ATOM 808 N N . THR A 1 106 ? -9.307 -5.150 26.898 1.00 83.25 106 THR A N 1
ATOM 809 C CA . THR A 1 106 ? -9.004 -4.054 25.981 1.00 83.25 106 THR A CA 1
ATOM 810 C C . THR A 1 106 ? -7.748 -4.333 25.163 1.00 83.25 106 THR A C 1
ATOM 812 O O . THR A 1 106 ? -7.698 -3.944 24.002 1.00 83.25 106 THR A O 1
ATOM 815 N N . GLY A 1 107 ? -6.748 -5.024 25.715 1.00 84.56 107 GLY A N 1
ATOM 816 C CA . GLY A 1 107 ? -5.557 -5.453 24.983 1.00 84.56 107 GLY A CA 1
ATOM 817 C C . GLY A 1 107 ? -5.855 -6.476 23.900 1.00 84.56 107 GLY A C 1
ATOM 818 O O . GLY A 1 107 ? -5.306 -6.370 22.805 1.00 84.56 107 GLY A O 1
ATOM 819 N N . LEU A 1 108 ? -6.776 -7.407 24.156 1.00 85.75 108 LEU A N 1
ATOM 820 C CA . LEU A 1 108 ? -7.214 -8.369 23.147 1.00 85.75 108 LEU A CA 1
ATOM 821 C C . LEU A 1 108 ? -8.011 -7.687 22.025 1.00 85.75 108 LEU A C 1
ATOM 823 O O . LEU A 1 108 ? -7.699 -7.877 20.849 1.00 85.75 108 LEU A O 1
ATOM 827 N N . GLU A 1 109 ? -8.994 -6.854 22.379 1.00 87.31 109 GLU A N 1
ATOM 828 C CA . GLU A 1 109 ? -9.805 -6.108 21.407 1.00 87.31 109 GLU A CA 1
ATOM 829 C C . GLU A 1 109 ? -8.946 -5.164 20.563 1.00 87.31 109 GLU A C 1
ATOM 831 O O . GLU A 1 109 ? -8.977 -5.213 19.332 1.00 87.31 109 GLU A O 1
ATOM 836 N N . ASN A 1 110 ? -8.124 -4.336 21.210 1.00 88.19 110 ASN A N 1
ATOM 837 C CA . ASN A 1 110 ? -7.238 -3.425 20.503 1.00 88.19 110 ASN A CA 1
ATOM 838 C C . ASN A 1 110 ? -6.203 -4.204 19.685 1.00 88.19 110 ASN A C 1
ATOM 840 O O . ASN A 1 110 ? -5.942 -3.838 18.542 1.00 88.19 110 ASN A O 1
ATOM 844 N N . GLY A 1 111 ? -5.630 -5.285 20.219 1.00 89.94 111 GLY A N 1
ATOM 845 C CA . GLY A 1 111 ? -4.646 -6.094 19.502 1.00 89.94 111 GLY A CA 1
ATOM 846 C C . GLY A 1 111 ? -5.207 -6.667 18.212 1.00 89.94 111 GLY A C 1
ATOM 847 O O . GLY A 1 111 ? -4.574 -6.536 17.163 1.00 89.94 111 GLY A O 1
ATOM 848 N N . ALA A 1 112 ? -6.431 -7.190 18.248 1.00 90.00 112 ALA A N 1
ATOM 849 C CA . ALA A 1 112 ? -7.132 -7.615 17.045 1.00 90.00 112 ALA A CA 1
ATOM 850 C C . ALA A 1 112 ? -7.391 -6.437 16.087 1.00 90.00 112 ALA A C 1
ATOM 852 O O . ALA A 1 112 ? -7.098 -6.540 14.895 1.00 90.00 112 ALA A O 1
ATOM 853 N N . LEU A 1 113 ? -7.881 -5.298 16.590 1.00 91.06 113 LEU A N 1
ATOM 854 C CA . LEU A 1 113 ? -8.232 -4.139 15.762 1.00 91.06 113 LEU A CA 1
ATOM 855 C C . LEU A 1 113 ? -7.029 -3.483 15.080 1.00 91.06 113 LEU A C 1
ATOM 857 O O . LEU A 1 113 ? -7.082 -3.219 13.880 1.00 91.06 113 LEU A O 1
ATOM 861 N N . TYR A 1 114 ? -5.944 -3.216 15.806 1.00 92.00 114 TYR A N 1
ATOM 862 C CA . TYR A 1 114 ? -4.742 -2.604 15.235 1.00 92.00 114 TYR A CA 1
ATOM 863 C C . TYR A 1 114 ? -4.039 -3.549 14.263 1.00 92.00 114 TYR A C 1
ATOM 865 O O . TYR A 1 114 ? -3.613 -3.107 13.195 1.00 92.00 114 TYR A O 1
ATOM 873 N N . THR A 1 115 ? -4.002 -4.850 14.565 1.00 93.06 115 THR A N 1
ATOM 874 C CA . THR A 1 115 ? -3.468 -5.852 13.633 1.00 93.06 115 THR A CA 1
ATOM 875 C C . THR A 1 115 ? -4.306 -5.918 12.358 1.00 93.06 115 THR A C 1
ATOM 877 O O . THR A 1 115 ? -3.749 -5.928 11.261 1.00 93.06 115 THR A O 1
ATOM 880 N N . LEU A 1 116 ? -5.639 -5.881 12.475 1.00 92.69 116 LEU A N 1
ATOM 881 C CA . LEU A 1 116 ? -6.546 -5.862 11.327 1.00 92.69 116 LEU A CA 1
ATOM 882 C C . LEU A 1 116 ? -6.383 -4.587 10.484 1.00 92.69 116 LEU A C 1
ATOM 884 O O . LEU A 1 116 ? -6.313 -4.677 9.260 1.00 92.69 116 LEU A O 1
ATOM 888 N N . ARG A 1 117 ? -6.260 -3.410 11.117 1.00 93.50 117 ARG A N 1
ATOM 889 C CA . ARG A 1 117 ? -5.979 -2.133 10.430 1.00 93.50 117 ARG A CA 1
ATOM 890 C C . ARG A 1 117 ? -4.669 -2.194 9.648 1.00 93.50 117 ARG A C 1
ATOM 892 O O . ARG A 1 117 ? -4.631 -1.793 8.485 1.00 93.50 117 ARG A O 1
ATOM 899 N N . LEU A 1 118 ? -3.611 -2.715 10.270 1.00 93.62 118 LEU A N 1
ATOM 900 C CA . LEU A 1 118 ? -2.300 -2.838 9.636 1.00 93.62 118 LEU A CA 1
ATOM 901 C C . LEU A 1 118 ? -2.343 -3.823 8.461 1.00 93.62 118 LEU A C 1
ATOM 903 O O . LEU A 1 118 ? -1.863 -3.505 7.375 1.00 93.62 118 LEU A O 1
ATOM 907 N N . ALA A 1 119 ? -2.976 -4.984 8.649 1.00 92.75 119 ALA A N 1
ATOM 908 C CA . ALA A 1 119 ? -3.181 -5.965 7.589 1.00 92.75 119 ALA A CA 1
ATOM 909 C C . ALA A 1 119 ? -3.958 -5.359 6.412 1.00 92.75 119 ALA A C 1
ATOM 911 O O . ALA A 1 119 ? -3.549 -5.517 5.264 1.00 92.75 119 ALA A O 1
ATOM 912 N N . MET A 1 120 ? -5.028 -4.605 6.687 1.00 92.38 120 MET A N 1
ATOM 913 C CA . MET A 1 120 ? -5.802 -3.906 5.660 1.00 92.38 120 MET A CA 1
ATOM 914 C C . MET A 1 120 ? -4.938 -2.915 4.875 1.00 92.38 120 MET A C 1
ATOM 916 O O . MET A 1 120 ? -4.969 -2.923 3.647 1.00 92.38 120 MET A O 1
ATOM 920 N N . ALA A 1 121 ? -4.128 -2.099 5.556 1.00 93.69 121 ALA A N 1
ATOM 921 C CA . ALA A 1 121 ? -3.237 -1.145 4.898 1.00 93.69 121 ALA A CA 1
ATOM 922 C C . ALA A 1 121 ? -2.227 -1.846 3.973 1.00 93.69 121 ALA A C 1
ATOM 924 O O . ALA A 1 121 ? -2.068 -1.443 2.820 1.00 93.69 121 ALA A O 1
ATOM 925 N N . VAL A 1 122 ? -1.606 -2.936 4.438 1.00 92.69 122 VAL A N 1
ATOM 926 C CA . VAL A 1 122 ? -0.676 -3.747 3.630 1.00 92.69 122 VAL A CA 1
ATOM 927 C C . VAL A 1 122 ? -1.373 -4.322 2.397 1.00 92.69 122 VAL A C 1
ATOM 929 O O . VAL A 1 122 ? -0.839 -4.243 1.290 1.00 92.69 122 VAL A O 1
ATOM 932 N N . ILE A 1 123 ? -2.582 -4.858 2.565 1.00 91.12 123 ILE A N 1
ATOM 933 C CA . ILE A 1 123 ? -3.378 -5.418 1.469 1.00 91.12 123 ILE A CA 1
ATOM 934 C C . ILE A 1 123 ? -3.731 -4.344 0.430 1.00 91.12 123 ILE A C 1
ATOM 936 O O . ILE A 1 123 ? -3.624 -4.602 -0.766 1.00 91.12 123 ILE A O 1
ATOM 940 N N . LEU A 1 124 ? -4.119 -3.138 0.855 1.00 91.44 124 LEU A N 1
ATOM 941 C CA . LEU A 1 124 ? -4.466 -2.041 -0.057 1.00 91.44 124 LEU A CA 1
ATOM 942 C C . LEU A 1 124 ? -3.260 -1.517 -0.839 1.00 91.44 124 LEU A C 1
ATOM 944 O O . LEU A 1 124 ? -3.378 -1.226 -2.029 1.00 91.44 124 LEU A O 1
ATOM 948 N N . ILE A 1 125 ? -2.093 -1.438 -0.199 1.00 90.81 125 ILE A N 1
ATOM 949 C CA . ILE A 1 125 ? -0.842 -1.084 -0.881 1.00 90.81 125 ILE A CA 1
ATOM 950 C C . ILE A 1 125 ? -0.485 -2.168 -1.902 1.00 90.81 125 ILE A C 1
ATOM 952 O O . ILE A 1 125 ? -0.187 -1.857 -3.052 1.00 90.81 125 ILE A O 1
ATOM 956 N N . CYS A 1 126 ? -0.593 -3.440 -1.514 1.00 88.19 126 CYS A N 1
ATOM 957 C CA . CYS A 1 126 ? -0.369 -4.573 -2.407 1.00 88.19 126 CYS A CA 1
ATOM 958 C C . CYS A 1 126 ? -1.313 -4.531 -3.621 1.00 88.19 126 CYS A C 1
ATOM 960 O O . CYS A 1 126 ? -0.853 -4.620 -4.759 1.00 88.19 126 CYS A O 1
ATOM 962 N N . LEU A 1 127 ? -2.608 -4.283 -3.398 1.00 87.56 127 LEU A N 1
ATOM 963 C CA . LEU A 1 127 ? -3.597 -4.074 -4.456 1.00 87.56 127 LEU A CA 1
ATOM 964 C C . LEU A 1 127 ? -3.142 -2.975 -5.430 1.00 87.56 127 LEU A C 1
ATOM 966 O O . LEU A 1 127 ? -3.169 -3.177 -6.643 1.00 87.56 127 LEU A O 1
ATOM 970 N N . LEU A 1 128 ? -2.702 -1.822 -4.920 1.00 87.75 128 LEU A N 1
ATOM 971 C CA . LEU A 1 128 ? -2.260 -0.700 -5.747 1.00 87.75 128 LEU A CA 1
ATOM 972 C C . LEU A 1 128 ? -1.036 -1.064 -6.601 1.00 87.75 128 LEU A C 1
ATOM 974 O O . LEU A 1 128 ? -1.046 -0.815 -7.807 1.00 87.75 128 LEU A O 1
ATOM 978 N N . THR A 1 129 ? -0.018 -1.676 -5.992 1.00 85.56 129 THR A N 1
ATOM 979 C CA . THR A 1 129 ? 1.233 -2.059 -6.665 1.00 85.56 129 THR A CA 1
ATOM 980 C C . THR A 1 129 ? 1.021 -3.137 -7.727 1.00 85.56 129 THR A C 1
ATOM 982 O O . THR A 1 129 ? 1.717 -3.139 -8.735 1.00 85.56 129 THR A O 1
ATOM 985 N N . MET A 1 130 ? 0.056 -4.036 -7.532 1.00 82.00 130 MET A N 1
ATOM 986 C CA . MET A 1 130 ? -0.227 -5.109 -8.490 1.00 82.00 130 MET A CA 1
ATOM 987 C C . MET A 1 130 ? -1.138 -4.655 -9.633 1.00 82.00 130 MET A C 1
ATOM 989 O O . MET A 1 130 ? -0.960 -5.075 -10.776 1.00 82.00 130 MET A O 1
ATOM 993 N N . THR A 1 131 ? -2.111 -3.787 -9.336 1.00 84.06 131 THR A N 1
ATOM 994 C CA . THR A 1 131 ? -3.141 -3.356 -10.299 1.00 84.06 131 THR A CA 1
ATOM 995 C C . THR A 1 131 ? -2.767 -2.111 -11.101 1.00 84.06 131 THR A C 1
ATOM 997 O O . THR A 1 131 ? -3.548 -1.694 -11.959 1.00 84.06 131 THR A O 1
ATOM 1000 N N . SER A 1 132 ? -1.617 -1.488 -10.827 1.00 84.94 132 SER A N 1
ATOM 1001 C CA . SER A 1 132 ? -1.152 -0.265 -11.500 1.00 84.94 132 SER A CA 1
ATOM 1002 C C . SER A 1 132 ? 0.336 -0.373 -11.816 1.00 84.94 132 SER A C 1
ATOM 1004 O O . SER A 1 132 ? 1.093 -0.921 -11.017 1.00 84.94 132 SER A O 1
ATOM 1006 N N . SER A 1 133 ? 0.770 0.128 -12.973 1.00 82.06 133 SER A N 1
ATOM 1007 C CA . SER A 1 133 ? 2.195 0.118 -13.305 1.00 82.06 133 SER A CA 1
ATOM 1008 C C . SER A 1 133 ? 2.962 1.143 -12.460 1.00 82.06 133 SER A C 1
ATOM 1010 O O . SER A 1 133 ? 2.404 2.144 -12.004 1.00 82.06 133 SER A O 1
ATOM 1012 N N . SER A 1 134 ? 4.265 0.926 -12.257 1.00 81.00 134 SER A N 1
ATOM 1013 C CA . SER A 1 134 ? 5.116 1.871 -11.516 1.00 81.00 134 SER A CA 1
ATOM 1014 C C . SER A 1 134 ? 5.137 3.265 -12.155 1.00 81.00 134 SER A C 1
ATOM 1016 O O . SER A 1 134 ? 5.216 4.263 -11.441 1.00 81.00 134 SER A O 1
ATOM 1018 N N . VAL A 1 135 ? 5.013 3.336 -13.485 1.00 79.75 135 VAL A N 1
ATOM 1019 C CA . VAL A 1 135 ? 4.919 4.598 -14.232 1.00 79.75 135 VAL A CA 1
ATOM 1020 C C . VAL A 1 135 ? 3.576 5.284 -13.969 1.00 79.75 135 VAL A C 1
ATOM 1022 O O . VAL A 1 135 ? 3.548 6.485 -13.711 1.00 79.75 135 VAL A O 1
ATOM 1025 N N . ASP A 1 136 ? 2.469 4.537 -13.945 1.00 83.94 136 ASP A N 1
ATOM 1026 C CA . ASP A 1 136 ? 1.141 5.105 -13.671 1.00 83.94 136 ASP A CA 1
ATOM 1027 C C . ASP A 1 136 ? 1.019 5.624 -12.240 1.00 83.94 136 ASP A C 1
ATOM 1029 O O . ASP A 1 136 ? 0.434 6.684 -12.018 1.00 83.94 136 ASP A O 1
ATOM 1033 N N . ILE A 1 137 ? 1.592 4.906 -11.267 1.00 86.12 137 ILE A N 1
ATOM 1034 C CA . ILE A 1 137 ? 1.659 5.361 -9.871 1.00 86.12 137 ILE A CA 1
ATOM 1035 C C . ILE A 1 137 ? 2.426 6.683 -9.797 1.00 86.12 137 ILE A C 1
ATOM 1037 O O . ILE A 1 137 ? 1.977 7.605 -9.117 1.00 86.12 137 ILE A O 1
ATOM 1041 N N . LEU A 1 138 ? 3.538 6.809 -10.528 1.00 84.00 138 LEU A N 1
ATOM 1042 C CA . LEU A 1 138 ? 4.312 8.044 -10.556 1.00 84.00 138 LEU A CA 1
ATOM 1043 C C . LEU A 1 138 ? 3.523 9.210 -11.163 1.00 84.00 138 LEU A C 1
ATOM 1045 O O . LEU A 1 138 ? 3.418 10.270 -10.547 1.00 84.00 138 LEU A O 1
ATOM 1049 N N . ASN A 1 139 ? 2.926 9.002 -12.335 1.00 83.69 139 ASN A N 1
ATOM 1050 C CA . ASN A 1 139 ? 2.121 10.017 -13.017 1.00 83.69 139 ASN A CA 1
ATOM 1051 C C . ASN A 1 139 ? 0.895 10.423 -12.182 1.00 83.69 139 ASN A C 1
ATOM 1053 O O . ASN A 1 139 ? 0.443 11.572 -12.203 1.00 83.69 139 ASN A O 1
ATOM 1057 N N . ALA A 1 140 ? 0.331 9.475 -11.431 1.00 88.38 140 ALA A N 1
ATOM 1058 C CA . ALA A 1 140 ? -0.744 9.750 -10.497 1.00 88.38 140 ALA A CA 1
ATOM 1059 C C . ALA A 1 140 ? -0.255 10.594 -9.316 1.00 88.38 140 ALA A C 1
ATOM 1061 O O . ALA A 1 140 ? -0.893 11.597 -9.005 1.00 88.38 140 ALA A O 1
ATOM 1062 N N . LEU A 1 141 ? 0.885 10.249 -8.709 1.00 87.06 141 LEU A N 1
ATOM 1063 C CA . LEU A 1 141 ? 1.496 11.033 -7.633 1.00 87.06 141 LEU A CA 1
ATOM 1064 C C . LEU A 1 141 ? 1.825 12.460 -8.076 1.00 87.06 141 LEU A C 1
ATOM 1066 O O . LEU A 1 141 ? 1.496 13.395 -7.352 1.00 87.06 141 LEU A O 1
ATOM 1070 N N . GLU A 1 142 ? 2.383 12.655 -9.272 1.00 86.06 142 GLU A N 1
ATOM 1071 C CA . GLU A 1 142 ? 2.628 13.994 -9.829 1.00 86.06 142 GLU A CA 1
ATOM 1072 C C . GLU A 1 142 ? 1.348 14.837 -9.830 1.00 86.06 142 GLU A C 1
ATOM 1074 O O . GLU A 1 142 ? 1.329 15.974 -9.349 1.00 86.06 142 GLU A O 1
ATOM 1079 N N . SER A 1 143 ? 0.259 14.278 -10.360 1.00 86.06 143 SER A N 1
ATOM 1080 C CA . SER A 1 143 ? -1.004 15.002 -10.425 1.00 86.06 143 SER A CA 1
ATOM 1081 C C . SER A 1 143 ? -1.639 15.223 -9.060 1.00 86.06 143 SER A C 1
ATOM 1083 O O . SER A 1 143 ? -2.331 16.219 -8.889 1.00 86.06 143 SER A O 1
ATOM 1085 N N . LEU A 1 144 ? -1.453 14.313 -8.105 1.00 87.44 144 LEU A N 1
ATOM 1086 C CA . LEU A 1 144 ? -1.956 14.487 -6.742 1.00 87.44 144 LEU A CA 1
ATOM 1087 C C . LEU A 1 144 ? -1.150 15.536 -5.972 1.00 87.44 144 LEU A C 1
ATOM 1089 O O . LEU A 1 144 ? -1.692 16.190 -5.086 1.00 87.44 144 LEU A O 1
ATOM 1093 N N . LEU A 1 145 ? 0.118 15.733 -6.336 1.00 85.81 145 LEU A N 1
ATOM 1094 C CA . LEU A 1 145 ? 0.990 16.752 -5.761 1.00 85.81 145 LEU A CA 1
ATOM 1095 C C . LEU A 1 145 ? 0.864 18.110 -6.460 1.00 85.81 145 LEU A C 1
ATOM 1097 O O . LEU A 1 145 ? 1.299 19.106 -5.894 1.00 85.81 145 LEU A O 1
ATOM 1101 N N . SER A 1 146 ? 0.218 18.211 -7.628 1.00 83.81 146 SER A N 1
ATOM 1102 C CA . SER A 1 146 ? -0.001 19.488 -8.324 1.00 83.81 146 SER A CA 1
ATOM 1103 C C . SER A 1 146 ? -0.604 20.631 -7.483 1.00 83.81 146 SER A C 1
ATOM 1105 O O . SER A 1 146 ? -0.198 21.769 -7.720 1.00 83.81 146 SER A O 1
ATOM 1107 N N . PRO A 1 147 ? -1.521 20.425 -6.511 1.00 83.88 147 PRO A N 1
ATOM 1108 C CA . PRO A 1 147 ? -1.991 21.517 -5.650 1.00 83.88 147 PRO A CA 1
ATOM 1109 C C . PRO A 1 147 ? -0.891 22.134 -4.770 1.00 83.88 147 PRO A C 1
ATOM 1111 O O . PRO A 1 147 ? -0.982 23.313 -4.432 1.00 83.88 147 PRO A O 1
ATOM 1114 N N . LEU A 1 148 ? 0.199 21.414 -4.471 1.00 84.31 148 LEU A N 1
ATOM 1115 C CA . LEU A 1 148 ? 1.333 21.965 -3.714 1.00 84.31 148 LEU A CA 1
ATOM 1116 C C . LEU A 1 148 ? 2.110 23.035 -4.507 1.00 84.31 148 LEU A C 1
ATOM 1118 O O . LEU A 1 148 ? 2.959 23.716 -3.932 1.00 84.31 148 LEU A O 1
ATOM 1122 N N . ARG A 1 149 ? 1.790 23.264 -5.794 1.00 80.88 149 ARG A N 1
ATOM 1123 C CA . ARG A 1 149 ? 2.323 24.400 -6.575 1.00 80.88 149 ARG A CA 1
ATOM 1124 C C . ARG A 1 149 ? 2.008 25.732 -5.903 1.00 80.88 149 ARG A C 1
ATOM 1126 O O . ARG A 1 149 ? 2.797 26.666 -6.010 1.00 80.88 149 ARG A O 1
ATOM 1133 N N . LEU A 1 150 ? 0.888 25.807 -5.181 1.00 81.50 150 LEU A N 1
ATOM 1134 C CA . LEU A 1 150 ? 0.502 27.003 -4.438 1.00 81.50 150 LEU A CA 1
ATOM 1135 C C . LEU A 1 150 ? 1.517 27.356 -3.335 1.00 81.50 150 LEU A C 1
ATOM 1137 O O . LEU A 1 150 ? 1.720 28.530 -3.047 1.00 81.50 150 LEU A O 1
ATOM 1141 N N . LEU A 1 151 ? 2.226 26.362 -2.788 1.00 84.88 151 LEU A N 1
ATOM 1142 C CA . LEU A 1 151 ? 3.307 26.551 -1.817 1.00 84.88 151 LEU A CA 1
ATOM 1143 C C . LEU A 1 151 ? 4.679 26.796 -2.481 1.00 84.88 151 LEU A C 1
ATOM 1145 O O . LEU A 1 151 ? 5.711 26.599 -1.846 1.00 84.88 151 LEU A O 1
ATOM 1149 N N . ARG A 1 152 ? 4.710 27.211 -3.758 1.00 82.06 152 ARG A N 1
ATOM 1150 C CA . ARG A 1 152 ? 5.931 27.429 -4.566 1.00 82.06 152 ARG A CA 1
ATOM 1151 C C . ARG A 1 152 ? 6.810 26.183 -4.749 1.00 82.06 152 ARG A C 1
ATOM 1153 O O . ARG A 1 152 ? 7.988 26.302 -5.074 1.00 82.06 152 ARG A O 1
ATOM 1160 N N . PHE A 1 153 ? 6.248 24.986 -4.584 1.00 83.44 153 PHE A N 1
ATOM 1161 C CA . PHE A 1 153 ? 6.977 23.740 -4.813 1.00 83.44 153 PHE A CA 1
ATOM 1162 C C . PHE A 1 153 ? 7.084 23.430 -6.330 1.00 83.44 153 PHE A C 1
ATOM 1164 O O . PHE A 1 153 ? 6.050 23.413 -7.013 1.00 83.44 153 PHE A O 1
ATOM 1171 N N . PRO A 1 154 ? 8.288 23.179 -6.897 1.00 83.00 154 PRO A N 1
ATOM 1172 C CA . PRO A 1 154 ? 8.503 23.013 -8.341 1.00 83.00 154 PRO A CA 1
ATOM 1173 C C . PRO A 1 154 ? 8.146 21.593 -8.821 1.00 83.00 154 PRO A C 1
ATOM 1175 O O . PRO A 1 154 ? 8.995 20.767 -9.162 1.00 83.00 154 PRO A O 1
ATOM 1178 N N . ILE A 1 155 ? 6.848 21.289 -8.845 1.00 83.94 155 ILE A N 1
ATOM 1179 C CA . ILE A 1 155 ? 6.329 19.941 -9.150 1.00 83.94 155 ILE A CA 1
ATOM 1180 C C . ILE A 1 155 ? 6.604 19.527 -10.592 1.00 83.94 155 ILE A C 1
ATOM 1182 O O . ILE A 1 155 ? 6.942 18.374 -10.830 1.00 83.94 155 ILE A O 1
ATOM 1186 N N . ARG A 1 156 ? 6.493 20.459 -11.547 1.00 81.50 156 ARG A N 1
ATOM 1187 C CA . ARG A 1 156 ? 6.706 20.171 -12.973 1.00 81.50 156 ARG A CA 1
ATOM 1188 C C . ARG A 1 156 ? 8.144 19.736 -13.251 1.00 81.50 156 ARG A C 1
ATOM 1190 O O . ARG A 1 156 ? 8.358 18.748 -13.944 1.00 81.50 156 ARG A O 1
ATOM 1197 N N . ASP A 1 157 ? 9.106 20.448 -12.675 1.00 86.50 157 ASP A N 1
ATOM 1198 C CA . ASP A 1 157 ? 10.528 20.182 -12.900 1.00 86.50 157 ASP A CA 1
ATOM 1199 C C . ASP A 1 157 ? 10.936 18.876 -12.215 1.00 86.50 157 ASP A C 1
ATOM 1201 O O . ASP A 1 157 ? 11.608 18.033 -12.809 1.00 86.50 157 ASP A O 1
ATOM 1205 N N . THR A 1 158 ? 10.432 18.652 -10.996 1.00 84.81 158 THR A N 1
ATOM 1206 C CA . THR A 1 158 ? 10.658 17.407 -10.252 1.00 84.81 158 THR A CA 1
ATOM 1207 C C . THR A 1 158 ? 10.073 16.206 -10.998 1.00 84.81 158 THR A C 1
ATOM 1209 O O . THR A 1 158 ? 10.729 15.172 -11.118 1.00 84.81 158 THR A O 1
ATOM 1212 N N . ALA A 1 159 ? 8.866 16.343 -11.551 1.00 83.00 159 ALA A N 1
ATOM 1213 C CA . ALA A 1 159 ? 8.231 15.300 -12.345 1.00 83.00 159 ALA A CA 1
ATOM 1214 C C . ALA A 1 159 ? 8.994 15.001 -13.641 1.00 83.00 159 ALA A C 1
ATOM 1216 O O . ALA A 1 159 ? 9.211 13.833 -13.957 1.00 83.00 159 ALA A O 1
ATOM 1217 N N . MET A 1 160 ? 9.468 16.031 -14.355 1.00 86.44 160 MET A N 1
ATOM 1218 C CA . MET A 1 160 ? 10.304 15.847 -15.546 1.00 86.44 160 MET A CA 1
ATOM 1219 C C . MET A 1 160 ? 11.576 15.057 -15.226 1.00 86.44 160 MET A C 1
ATOM 1221 O O . MET A 1 160 ? 11.867 14.071 -15.905 1.00 86.44 160 MET A O 1
ATOM 1225 N N . VAL A 1 161 ? 12.309 15.443 -14.177 1.00 90.12 161 VAL A N 1
ATOM 1226 C CA . VAL A 1 161 ? 13.538 14.745 -13.764 1.00 90.12 161 VAL A CA 1
ATOM 1227 C C . VAL A 1 161 ? 13.243 13.293 -13.388 1.00 90.12 161 VAL A C 1
ATOM 1229 O O . VAL A 1 161 ? 13.969 12.387 -13.798 1.00 90.12 161 VAL A O 1
ATOM 1232 N N . LEU A 1 162 ? 12.152 13.047 -12.664 1.00 85.88 162 LEU A N 1
ATOM 1233 C CA . LEU A 1 162 ? 11.774 11.709 -12.221 1.00 85.88 162 LEU A CA 1
ATOM 1234 C C . LEU A 1 162 ? 11.309 10.811 -13.379 1.00 85.88 162 LEU A C 1
ATOM 1236 O O . LEU A 1 162 ? 11.686 9.640 -13.432 1.00 85.88 162 LEU A O 1
ATOM 1240 N N . ALA A 1 163 ? 10.567 11.357 -14.346 1.00 82.31 163 ALA A N 1
ATOM 1241 C CA . ALA A 1 163 ? 10.172 10.647 -15.562 1.00 82.31 163 ALA A CA 1
ATOM 1242 C C . ALA A 1 163 ? 11.393 10.262 -16.415 1.00 82.31 163 ALA A C 1
ATOM 1244 O O . ALA A 1 163 ? 11.486 9.133 -16.905 1.00 82.31 163 ALA A O 1
ATOM 1245 N N . ILE A 1 164 ? 12.360 11.175 -16.548 1.00 87.69 164 ILE A N 1
ATOM 1246 C CA . ILE A 1 164 ? 13.638 10.914 -17.220 1.00 87.69 164 ILE A CA 1
ATOM 1247 C C . ILE A 1 164 ? 14.414 9.813 -16.482 1.00 87.69 164 ILE A C 1
ATOM 1249 O O . ILE A 1 164 ? 14.873 8.858 -17.113 1.00 87.69 164 ILE A O 1
ATOM 1253 N N . ALA A 1 165 ? 14.512 9.899 -15.153 1.00 88.12 165 ALA A N 1
ATOM 1254 C CA . ALA A 1 165 ? 15.195 8.903 -14.332 1.00 88.12 165 ALA A CA 1
ATOM 1255 C C . ALA A 1 165 ? 14.573 7.505 -14.487 1.00 88.12 165 ALA A C 1
ATOM 1257 O O . ALA A 1 165 ? 15.300 6.542 -14.734 1.00 88.12 165 ALA A O 1
ATOM 1258 N N . LEU A 1 166 ? 13.240 7.385 -14.425 1.00 82.75 166 LEU A N 1
ATOM 1259 C CA . LEU A 1 166 ? 12.552 6.105 -14.629 1.00 82.75 166 LEU A CA 1
ATOM 1260 C C . LEU A 1 166 ? 12.755 5.542 -16.038 1.00 82.75 166 LEU A C 1
ATOM 1262 O O . LEU A 1 166 ? 12.886 4.330 -16.186 1.00 82.75 166 LEU A O 1
ATOM 1266 N N . ARG A 1 167 ? 12.814 6.391 -17.072 1.00 83.06 167 ARG A N 1
ATOM 1267 C CA . ARG A 1 167 ? 13.089 5.948 -18.447 1.00 83.06 167 ARG A CA 1
ATOM 1268 C C . ARG A 1 167 ? 14.524 5.446 -18.621 1.00 83.06 167 ARG A C 1
ATOM 1270 O O . ARG A 1 167 ? 14.748 4.526 -19.405 1.00 83.06 167 ARG A O 1
ATOM 1277 N N . PHE A 1 168 ? 15.489 6.030 -17.912 1.00 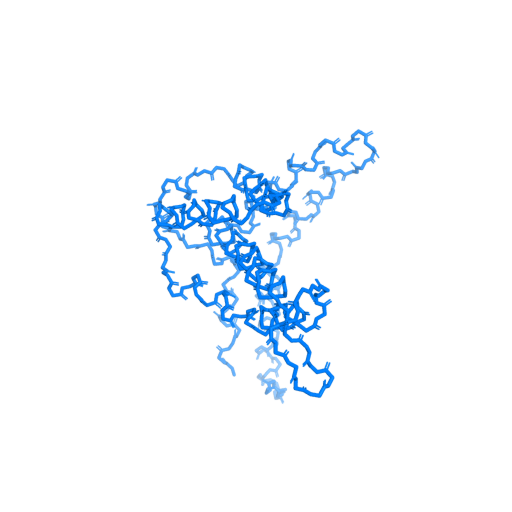87.94 168 PHE A N 1
ATOM 1278 C CA . PHE A 1 168 ? 16.888 5.597 -17.962 1.00 87.94 168 PHE A CA 1
ATOM 1279 C C . PHE A 1 168 ? 17.205 4.420 -17.040 1.00 87.94 168 PHE A C 1
ATOM 1281 O O . PHE A 1 168 ? 18.169 3.701 -17.302 1.00 87.94 168 PHE A O 1
ATOM 1288 N N . LEU A 1 169 ? 16.395 4.176 -16.008 1.00 87.00 169 LEU A N 1
ATOM 1289 C CA . LEU A 1 169 ? 16.614 3.094 -15.052 1.00 87.00 169 LEU A CA 1
ATOM 1290 C C . LEU A 1 169 ? 16.762 1.709 -15.726 1.00 87.00 169 LEU A C 1
ATOM 1292 O O . LEU A 1 169 ? 17.745 1.031 -15.423 1.00 87.00 169 LEU A O 1
ATOM 1296 N N . PRO A 1 170 ? 15.908 1.293 -16.689 1.00 84.00 170 PRO A N 1
ATOM 1297 C CA . PRO A 1 170 ? 16.096 0.030 -17.406 1.00 84.00 170 PRO A CA 1
ATOM 1298 C C . PRO A 1 170 ? 17.431 -0.052 -18.155 1.00 84.00 170 PRO A C 1
ATOM 1300 O O . PRO A 1 170 ? 18.101 -1.081 -18.110 1.00 84.00 170 PRO A O 1
ATOM 1303 N N . ALA A 1 171 ? 17.843 1.037 -18.812 1.00 88.06 171 ALA A N 1
ATOM 1304 C CA . ALA A 1 171 ? 19.086 1.084 -19.581 1.00 88.06 171 ALA A CA 1
ATOM 1305 C C . ALA A 1 171 ? 20.333 1.051 -18.679 1.00 88.06 171 ALA A C 1
ATOM 1307 O O . ALA A 1 171 ? 21.345 0.444 -19.025 1.00 88.06 171 ALA A O 1
ATOM 1308 N N . LEU A 1 172 ? 20.274 1.684 -17.505 1.00 91.12 172 LEU A N 1
ATOM 1309 C CA . LEU A 1 172 ? 21.352 1.610 -16.518 1.00 91.12 172 LEU A CA 1
ATOM 1310 C C . LEU A 1 172 ? 21.502 0.193 -15.968 1.00 91.12 172 LEU A C 1
ATOM 1312 O O . LEU A 1 172 ? 22.620 -0.306 -15.862 1.00 91.12 172 LEU A O 1
ATOM 1316 N N . LEU A 1 173 ? 20.386 -0.477 -15.679 1.00 88.12 173 LEU A N 1
ATOM 1317 C CA . LEU A 1 173 ? 20.396 -1.855 -15.196 1.00 88.12 173 LEU A CA 1
ATOM 1318 C C . LEU A 1 173 ? 20.910 -2.837 -16.253 1.00 88.12 173 LEU A C 1
ATOM 1320 O O . LEU A 1 173 ? 21.664 -3.748 -15.911 1.00 88.12 173 LEU A O 1
ATOM 1324 N N . SER A 1 174 ? 20.568 -2.640 -17.531 1.00 88.31 174 SER A N 1
ATOM 1325 C CA . SER A 1 174 ? 21.087 -3.489 -18.609 1.00 88.31 174 SER A CA 1
ATOM 1326 C C . SER A 1 174 ? 22.602 -3.335 -18.765 1.00 88.31 174 SER A C 1
ATOM 1328 O O . SER A 1 174 ? 23.311 -4.340 -18.816 1.00 88.31 174 SER A O 1
ATOM 1330 N N . ARG A 1 175 ? 23.113 -2.095 -18.742 1.00 90.94 175 ARG A N 1
ATOM 1331 C CA . ARG A 1 175 ? 24.556 -1.812 -18.799 1.00 90.94 175 ARG A CA 1
ATOM 1332 C C . ARG A 1 175 ? 25.302 -2.327 -17.574 1.00 90.94 175 ARG A C 1
ATOM 1334 O O . ARG A 1 175 ? 26.368 -2.912 -17.723 1.00 90.94 175 ARG A O 1
ATOM 1341 N N . ALA A 1 176 ? 24.748 -2.153 -16.375 1.00 90.81 176 ALA A N 1
ATOM 1342 C CA . ALA A 1 176 ? 25.331 -2.711 -15.156 1.00 90.81 176 ALA A CA 1
ATOM 1343 C C . ALA A 1 176 ? 25.439 -4.244 -15.247 1.00 90.81 176 ALA A C 1
ATOM 1345 O O . ALA A 1 176 ? 26.476 -4.810 -14.904 1.00 90.81 176 ALA A O 1
ATOM 1346 N N . GLY A 1 177 ? 24.412 -4.907 -15.790 1.00 89.00 177 GLY A N 1
ATOM 1347 C CA . GLY A 1 177 ? 24.436 -6.346 -16.052 1.00 89.00 177 GLY A CA 1
ATOM 1348 C C . GLY A 1 177 ? 25.479 -6.765 -17.095 1.00 89.00 177 GLY A C 1
ATOM 1349 O O . GLY A 1 177 ? 26.132 -7.791 -16.922 1.00 89.00 177 GLY A O 1
ATOM 1350 N N . GLU A 1 178 ? 25.674 -5.986 -18.161 1.00 89.62 178 GLU A N 1
ATOM 1351 C CA . GLU A 1 178 ? 26.744 -6.222 -19.144 1.00 89.62 178 GLU A CA 1
ATOM 1352 C C . GLU A 1 178 ? 28.135 -6.068 -18.527 1.00 89.62 178 GLU A C 1
ATOM 1354 O O . GLU A 1 178 ? 28.991 -6.926 -18.737 1.00 89.62 178 GLU A O 1
ATOM 1359 N N . ILE A 1 179 ? 28.347 -5.021 -17.724 1.00 91.31 179 ILE A N 1
ATOM 1360 C CA . ILE A 1 179 ? 29.609 -4.793 -17.013 1.00 91.31 179 ILE A CA 1
ATOM 1361 C C . ILE A 1 179 ? 29.897 -5.946 -16.052 1.00 91.31 179 ILE A C 1
ATOM 1363 O O . ILE A 1 179 ? 31.013 -6.459 -16.071 1.00 91.31 179 ILE A O 1
ATOM 1367 N N . SER A 1 180 ? 28.903 -6.400 -15.281 1.00 89.69 180 SER A N 1
ATOM 1368 C CA . SER A 1 180 ? 29.042 -7.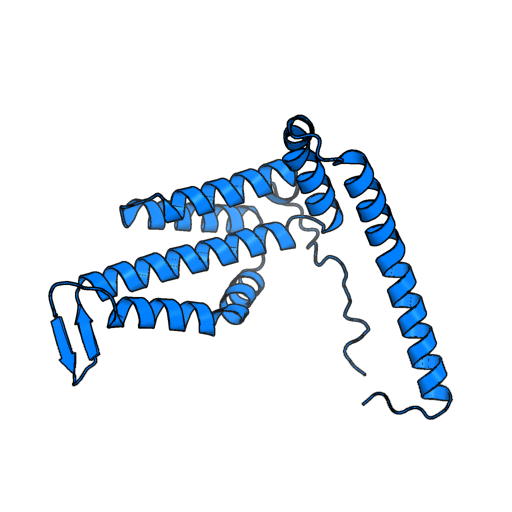565 -14.392 1.00 89.69 180 SER A CA 1
ATOM 1369 C C . SER A 1 180 ? 29.542 -8.787 -15.161 1.00 89.69 180 SER A C 1
ATOM 1371 O O . SER A 1 180 ? 30.570 -9.357 -14.809 1.00 89.69 180 SER A O 1
ATOM 1373 N N . ARG A 1 181 ? 28.896 -9.125 -16.286 1.00 88.19 181 ARG A N 1
ATOM 1374 C CA . ARG A 1 181 ? 29.290 -10.271 -17.124 1.00 88.19 181 ARG A CA 1
ATOM 1375 C C . ARG A 1 181 ? 30.691 -10.125 -17.725 1.00 88.19 181 ARG A C 1
ATOM 1377 O O . ARG A 1 181 ? 31.419 -11.108 -17.824 1.00 88.19 181 ARG A O 1
ATOM 1384 N N . MET A 1 182 ? 31.091 -8.914 -18.124 1.00 93.69 182 MET A N 1
ATOM 1385 C CA . MET A 1 182 ? 32.451 -8.662 -18.621 1.00 93.69 182 MET A CA 1
ATOM 1386 C C . MET A 1 182 ? 33.507 -8.832 -17.527 1.00 93.69 182 MET A C 1
ATOM 1388 O O . MET A 1 182 ? 34.607 -9.295 -17.816 1.00 93.69 182 MET A O 1
ATOM 1392 N N . GLN A 1 183 ? 33.190 -8.454 -16.289 1.00 91.81 183 GLN A N 1
ATOM 1393 C CA . GLN A 1 183 ? 34.096 -8.630 -15.157 1.00 91.81 183 GLN A CA 1
ATOM 1394 C C . GLN A 1 183 ? 34.173 -10.101 -14.723 1.00 91.81 183 GLN A C 1
ATOM 1396 O O . GLN A 1 183 ? 35.271 -10.589 -14.471 1.00 91.81 183 GLN A O 1
ATOM 1401 N N . GLU A 1 184 ? 33.058 -10.839 -14.749 1.00 92.00 184 GLU A N 1
ATOM 1402 C CA . GLU A 1 184 ? 33.037 -12.299 -14.542 1.00 92.00 184 GLU A CA 1
ATOM 1403 C C . GLU A 1 184 ? 33.950 -13.019 -15.548 1.00 92.00 184 GLU A C 1
ATOM 1405 O O . GLU A 1 184 ? 34.789 -13.831 -15.166 1.00 92.00 184 GLU A O 1
ATOM 1410 N N . ALA A 1 185 ? 33.878 -12.653 -16.834 1.00 91.69 185 ALA A N 1
ATOM 1411 C CA . ALA A 1 185 ? 34.758 -13.202 -17.871 1.00 91.69 185 ALA A CA 1
ATOM 1412 C C . ALA A 1 185 ? 36.246 -12.841 -17.675 1.00 91.69 185 ALA A C 1
ATOM 1414 O O . ALA A 1 185 ? 37.122 -13.523 -18.206 1.00 91.69 185 ALA A O 1
ATOM 1415 N N . ARG A 1 186 ? 36.541 -11.779 -16.914 1.00 93.25 186 ARG A N 1
ATOM 1416 C CA . ARG A 1 186 ? 37.901 -11.365 -16.527 1.00 93.25 186 ARG A CA 1
ATOM 1417 C C . ARG A 1 186 ? 38.372 -11.999 -15.213 1.00 93.25 186 ARG A C 1
ATOM 1419 O O . ARG A 1 186 ? 39.461 -11.668 -14.753 1.00 93.25 186 ARG A O 1
ATOM 1426 N N . GLY A 1 187 ? 37.587 -12.906 -14.630 1.00 88.31 187 GLY A N 1
ATOM 1427 C CA . GLY A 1 187 ? 37.938 -13.626 -13.406 1.00 88.31 187 GLY A CA 1
ATOM 1428 C C . GLY A 1 187 ? 37.540 -12.915 -12.112 1.00 88.31 187 GLY A C 1
ATOM 1429 O O . GLY A 1 187 ? 38.040 -13.285 -11.054 1.00 88.31 187 GLY A O 1
ATOM 1430 N N . ALA A 1 188 ? 36.668 -11.902 -12.165 1.00 85.19 188 ALA A N 1
ATOM 1431 C CA . ALA A 1 188 ? 36.067 -11.340 -10.958 1.00 85.19 188 ALA A CA 1
ATOM 1432 C C . ALA A 1 188 ? 34.947 -12.259 -10.442 1.00 85.19 188 ALA A C 1
ATOM 1434 O O . ALA A 1 188 ? 34.065 -12.655 -11.206 1.00 85.19 188 ALA A O 1
ATOM 1435 N N . ASP A 1 189 ? 34.976 -12.581 -9.149 1.00 81.50 189 ASP A N 1
ATOM 1436 C CA . ASP A 1 189 ? 34.037 -13.516 -8.527 1.00 81.50 189 ASP A CA 1
ATOM 1437 C C . ASP A 1 189 ? 32.867 -12.753 -7.879 1.00 81.50 189 ASP A C 1
ATOM 1439 O O . ASP A 1 189 ? 33.039 -12.045 -6.885 1.00 81.50 189 ASP A O 1
ATOM 1443 N N . PHE A 1 190 ? 31.671 -12.863 -8.465 1.00 69.69 190 PHE A N 1
ATOM 1444 C CA . PHE A 1 190 ? 30.429 -12.259 -7.959 1.00 69.69 190 PHE A CA 1
ATOM 1445 C C . PHE A 1 190 ? 29.532 -13.353 -7.362 1.00 69.69 190 PHE A C 1
ATOM 1447 O O . PHE A 1 190 ? 28.464 -13.675 -7.895 1.00 69.69 190 PHE A O 1
ATOM 1454 N N . SER A 1 191 ? 30.022 -13.972 -6.287 1.00 59.12 191 SER A N 1
ATOM 1455 C CA . SER A 1 191 ? 29.288 -14.956 -5.477 1.00 59.12 191 SER A CA 1
ATOM 1456 C C . SER A 1 191 ? 28.191 -14.307 -4.635 1.00 59.12 191 SER A C 1
ATOM 1458 O O . SER A 1 191 ? 28.489 -13.293 -3.966 1.00 59.12 191 SER A O 1
#

Foldseek 3Di:
DPPLVPPPQALQPPDDFPLLPDQLLVLVVVLVVLLVQLVVPPDPVSVVVSLVVLVVSCVRLVDDVVLLVVLCVVCVVVLVCLLQCLQAVPDADFPDDDPSGTGHPRSNSVSVSVSSSVSSSSSSVSSSRHSDTPVSNLVSVLVVCVVCVVVVDPSVVVSVVVVVVVVCVVVVSVVVVVVVVVVVVVVDDPD

pLDDT: mean 82.33, std 12.98, range [33.41, 94.44]

Sequence (191 aa):
MKSLNRISLGQHYPVASPVHRLDARVKIIAALAMIAAAFAAGRAAGVVILFLFALAVIYLAKLPPLQVLSALRSVWILLLITALAQLLFSPGRELWRWGPLVITNTGLENGALYTLRLAMAVILICLLTMTSSSVDILNALESLLSPLRLLRFPIRDTAMVLAIALRFLPALLSRAGEISRMQEARGADFS